Protein AF-A0A2V7JFH9-F1 (afdb_monomer)

Solvent-accessible surface area (backbone atoms only — not comparable to full-atom values): 11827 Å² total; per-residue (Å²): 133,89,78,92,84,89,82,89,82,84,87,83,87,78,90,77,94,74,92,73,81,85,72,76,77,76,73,77,90,64,91,73,75,86,66,93,83,66,96,76,86,82,76,62,95,67,62,60,56,65,53,51,52,50,46,50,49,51,23,49,56,38,40,77,72,74,40,98,50,74,79,63,98,53,51,70,41,58,52,47,60,51,45,30,48,51,32,18,49,32,36,42,27,44,73,64,73,41,39,49,32,65,31,64,74,35,76,66,36,39,49,44,42,49,50,29,29,48,38,41,48,52,42,43,45,71,72,70,38,82,64,61,90,61,48,55,60,55,46,51,54,55,59,70,68,49,60,49,80,44,62,51,70,50,38,54,29,56,73,70,71,50,86,62,61,51,64,75,29,29,35,38,49,35,58,50,14,61,79,63,76,46,83,38,69,60,30,45,48,32,47,69,76,72,110

pLDDT: mean 82.05, std 25.67, range [30.03, 98.88]

Sequence (195 aa):
MRRARDRRRAPVERRGDGGAPRAARRALRCGCRRSYDDQRRSCCTGCGGAAQERVVGIAGAFRSAGVDARPSDRIQVELWQKFVFLAALAAACGLARSPIGPLRTDRLGRRLLQRAIEEVVAVGRARGVALPEGEVARVQEMMDRLPPGMKPSFLLDLESGGPTELDILSGAVSRFAEQAGIATPVHDTATVALR

Structure (mmCIF, N/CA/C/O backbone):
data_AF-A0A2V7JFH9-F1
#
_entry.id   AF-A0A2V7JFH9-F1
#
loop_
_atom_site.group_PDB
_atom_site.id
_atom_site.type_symbol
_atom_site.label_atom_id
_atom_site.label_alt_id
_atom_site.label_comp_id
_atom_site.label_asym_id
_atom_site.label_entity_id
_atom_site.label_seq_id
_atom_site.pdbx_PDB_ins_code
_atom_site.Cartn_x
_atom_site.Cartn_y
_atom_site.Cartn_z
_atom_site.occupancy
_atom_site.B_iso_or_equiv
_atom_site.auth_seq_id
_atom_site.auth_comp_id
_atom_site.auth_asym_id
_atom_site.auth_atom_id
_atom_site.pdbx_PDB_model_num
ATOM 1 N N . MET A 1 1 ? 27.684 -38.023 64.386 1.00 38.75 1 MET A N 1
ATOM 2 C CA . MET A 1 1 ? 28.399 -36.904 65.047 1.00 38.75 1 MET A CA 1
ATOM 3 C C . MET A 1 1 ? 27.596 -35.633 64.783 1.00 38.75 1 MET A C 1
ATOM 5 O O . MET A 1 1 ? 27.375 -35.337 63.624 1.00 38.75 1 MET A O 1
ATOM 9 N N . ARG A 1 2 ? 26.827 -35.139 65.773 1.00 35.72 2 ARG A N 1
ATOM 10 C CA . ARG A 1 2 ? 27.048 -33.873 66.533 1.00 35.72 2 ARG A CA 1
ATOM 11 C C . ARG A 1 2 ? 27.116 -32.632 65.614 1.00 35.72 2 ARG A C 1
ATOM 13 O O . ARG A 1 2 ? 27.950 -32.639 64.733 1.00 35.72 2 ARG A O 1
ATOM 20 N N . ARG A 1 3 ? 26.402 -31.507 65.767 1.00 35.62 3 ARG A N 1
ATOM 21 C CA . ARG A 1 3 ? 25.460 -30.893 66.737 1.00 35.62 3 ARG A CA 1
ATOM 22 C C . ARG A 1 3 ? 24.882 -29.655 66.000 1.00 35.62 3 ARG A C 1
ATOM 24 O O . ARG A 1 3 ? 25.640 -28.954 65.351 1.00 35.62 3 ARG A O 1
ATOM 31 N N . ALA A 1 4 ? 23.566 -29.448 65.945 1.00 36.09 4 ALA A N 1
ATOM 32 C CA . ALA A 1 4 ? 22.821 -28.394 66.656 1.00 36.09 4 ALA A CA 1
ATOM 33 C C . ALA A 1 4 ? 23.538 -27.038 66.876 1.00 36.09 4 ALA A C 1
ATOM 35 O O . ALA A 1 4 ? 24.489 -26.988 67.656 1.00 36.09 4 ALA A O 1
ATOM 36 N N . ARG A 1 5 ? 22.961 -25.934 66.359 1.00 40.47 5 ARG A N 1
ATOM 37 C CA . ARG A 1 5 ? 22.399 -24.835 67.182 1.00 40.47 5 ARG A CA 1
ATOM 38 C C . ARG A 1 5 ? 21.694 -23.742 66.360 1.00 40.47 5 ARG A C 1
ATOM 40 O O . ARG A 1 5 ? 22.300 -22.998 65.604 1.00 40.47 5 ARG A O 1
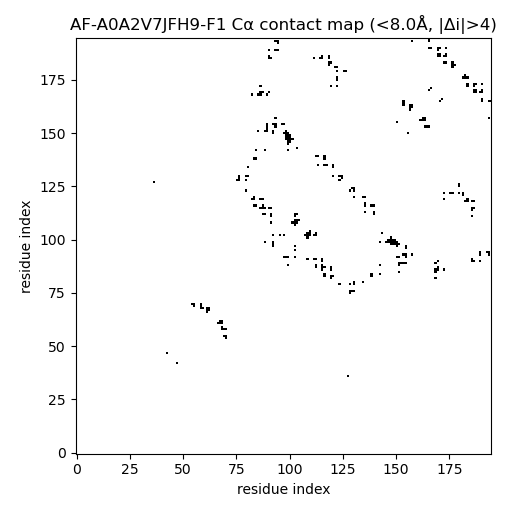ATOM 47 N N . ASP A 1 6 ? 20.397 -23.685 66.628 1.00 41.97 6 ASP A N 1
ATOM 48 C CA . ASP A 1 6 ? 19.434 -22.590 66.532 1.00 41.97 6 ASP A CA 1
ATOM 49 C C . ASP A 1 6 ? 19.958 -21.251 67.096 1.00 41.97 6 ASP A C 1
ATOM 51 O O . ASP A 1 6 ? 20.700 -21.257 68.084 1.00 41.97 6 ASP A O 1
ATOM 55 N N . ARG A 1 7 ? 19.518 -20.122 66.512 1.00 41.00 7 ARG A N 1
ATOM 56 C CA . ARG A 1 7 ? 19.196 -18.876 67.237 1.00 41.00 7 ARG A CA 1
ATOM 57 C C . ARG A 1 7 ? 18.461 -17.866 66.344 1.00 41.00 7 ARG A C 1
ATOM 59 O O . ARG A 1 7 ? 19.053 -17.151 65.542 1.00 41.00 7 ARG A O 1
ATOM 66 N N . ARG A 1 8 ? 17.153 -17.771 66.582 1.00 37.75 8 ARG A N 1
ATOM 67 C CA . ARG A 1 8 ? 16.263 -16.645 66.254 1.00 37.75 8 ARG A CA 1
ATOM 68 C C . ARG A 1 8 ? 16.819 -15.298 66.750 1.00 37.75 8 ARG A C 1
ATOM 70 O O . ARG A 1 8 ? 17.329 -15.244 67.868 1.00 37.75 8 ARG A O 1
ATOM 77 N N . ARG A 1 9 ? 16.571 -14.204 66.012 1.00 33.31 9 ARG A N 1
ATOM 78 C CA . ARG A 1 9 ? 16.261 -12.862 66.559 1.00 33.31 9 ARG A CA 1
ATOM 79 C C . ARG A 1 9 ? 15.515 -11.999 65.527 1.00 33.31 9 ARG A C 1
ATOM 81 O O . ARG A 1 9 ? 15.765 -12.087 64.334 1.00 33.31 9 ARG A O 1
ATOM 88 N N . ALA A 1 10 ? 14.546 -11.257 66.056 1.00 37.03 10 ALA A N 1
ATOM 89 C CA . ALA A 1 10 ? 13.443 -10.541 65.415 1.00 37.03 10 ALA A CA 1
ATOM 90 C C . ALA A 1 10 ? 13.853 -9.146 64.858 1.00 37.03 10 ALA A C 1
ATOM 92 O O . ALA A 1 10 ? 15.013 -8.761 65.022 1.00 37.03 10 ALA A O 1
ATOM 93 N N . PRO A 1 11 ? 12.942 -8.397 64.196 1.00 32.84 11 PRO A N 1
ATOM 94 C CA . PRO A 1 11 ? 13.271 -7.241 63.363 1.00 32.84 11 PRO A CA 1
ATOM 95 C C . PRO A 1 11 ? 13.466 -5.952 64.173 1.00 32.84 11 PRO A C 1
ATOM 97 O O . PRO A 1 11 ? 12.873 -5.762 65.233 1.00 32.84 11 PRO A O 1
ATOM 100 N N . VAL A 1 12 ? 14.286 -5.048 63.635 1.00 36.50 12 VAL A N 1
ATOM 101 C CA . VAL A 1 12 ? 14.505 -3.696 64.164 1.00 36.50 12 VAL A CA 1
ATOM 102 C C . VAL A 1 12 ? 13.534 -2.733 63.482 1.00 36.50 12 VAL A C 1
ATOM 104 O O . VAL A 1 12 ? 13.654 -2.468 62.288 1.00 36.50 12 VAL A O 1
ATOM 107 N N . GLU A 1 13 ? 12.596 -2.187 64.254 1.00 30.80 13 GLU A N 1
ATOM 108 C CA . GLU A 1 13 ? 11.880 -0.957 63.914 1.00 30.80 13 GLU A CA 1
ATOM 109 C C . GLU A 1 13 ? 12.845 0.238 63.94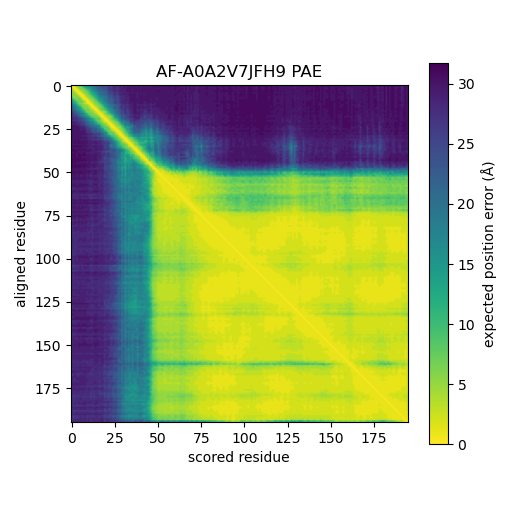6 1.00 30.80 13 GLU A C 1
ATOM 111 O O . GLU A 1 13 ? 13.580 0.440 64.916 1.00 30.80 13 GLU A O 1
ATOM 116 N N . ARG A 1 14 ? 12.780 1.096 62.924 1.00 32.59 14 ARG A N 1
ATOM 117 C CA . ARG A 1 14 ? 13.113 2.514 63.074 1.00 32.59 14 ARG A CA 1
ATOM 118 C C . ARG A 1 14 ? 11.970 3.362 62.544 1.00 32.59 14 ARG A C 1
ATOM 120 O O . ARG A 1 14 ? 11.617 3.300 61.371 1.00 32.59 14 ARG A O 1
ATOM 127 N N . ARG A 1 15 ? 11.428 4.159 63.463 1.00 30.03 15 ARG A N 1
ATOM 128 C CA . ARG A 1 15 ? 10.571 5.313 63.213 1.00 30.03 15 ARG A CA 1
ATOM 129 C C . ARG A 1 15 ? 11.343 6.354 62.403 1.00 30.03 15 ARG A C 1
ATOM 131 O O . ARG A 1 15 ? 12.499 6.640 62.707 1.00 30.03 15 ARG A O 1
ATOM 138 N N . GLY A 1 16 ? 10.665 6.935 61.425 1.00 30.36 16 GLY A N 1
ATOM 139 C CA . GLY A 1 16 ? 11.054 8.167 60.757 1.00 30.36 16 GLY A CA 1
ATOM 140 C C . GLY A 1 16 ? 9.789 8.967 60.502 1.00 30.36 16 GLY A C 1
ATOM 141 O O . GLY A 1 16 ? 9.073 8.693 59.542 1.00 30.36 16 GLY A O 1
ATOM 142 N N . ASP A 1 17 ? 9.502 9.900 61.408 1.00 33.75 17 ASP A N 1
ATOM 143 C CA . ASP A 1 17 ? 8.524 10.961 61.209 1.00 33.75 17 ASP A CA 1
ATOM 144 C C . ASP A 1 17 ? 8.941 11.817 60.010 1.00 33.75 17 ASP A C 1
ATOM 146 O O . ASP A 1 17 ? 10.078 12.276 59.908 1.00 33.75 17 ASP A O 1
ATOM 150 N N . GLY A 1 18 ? 8.001 12.035 59.099 1.00 30.41 18 GLY A N 1
ATOM 151 C CA . GLY A 1 18 ? 8.186 12.863 57.917 1.00 30.41 18 GLY A CA 1
ATOM 152 C C . GLY A 1 18 ? 6.830 13.220 57.340 1.00 30.41 18 GLY A C 1
ATOM 153 O O . GLY A 1 18 ? 6.365 12.600 56.386 1.00 30.41 18 GLY A O 1
ATOM 154 N N . GLY A 1 19 ? 6.162 14.189 57.968 1.00 32.94 19 GLY A N 1
ATOM 155 C CA . GLY A 1 19 ? 4.919 14.754 57.466 1.00 32.94 19 GLY A CA 1
ATOM 156 C C . GLY A 1 19 ? 5.119 15.333 56.067 1.00 32.94 19 GLY A C 1
ATOM 157 O O . GLY A 1 19 ? 5.855 16.298 55.887 1.00 32.94 19 GLY A O 1
ATOM 158 N N . ALA A 1 20 ? 4.433 14.757 55.083 1.00 37.88 20 ALA A N 1
ATOM 159 C CA . ALA A 1 20 ? 4.251 15.366 53.776 1.00 37.88 20 ALA A CA 1
ATOM 160 C C . ALA A 1 20 ? 2.834 15.964 53.713 1.00 37.88 20 ALA A C 1
ATOM 162 O O . ALA A 1 20 ? 1.860 15.257 54.002 1.00 37.88 20 ALA A O 1
ATOM 163 N N . PRO A 1 21 ? 2.677 17.250 53.356 1.00 37.25 21 PRO A N 1
ATOM 164 C CA . PRO A 1 21 ? 1.364 17.860 53.230 1.00 37.25 21 PRO A CA 1
ATOM 165 C C . PRO A 1 21 ? 0.562 17.152 52.134 1.00 37.25 21 PRO A C 1
ATOM 167 O O . PRO A 1 21 ? 1.082 16.822 51.065 1.00 37.25 21 PRO A O 1
ATOM 170 N N . ARG A 1 22 ? -0.733 16.940 52.399 1.00 37.03 22 ARG A N 1
ATOM 171 C CA . ARG A 1 22 ? -1.730 16.531 51.403 1.00 37.03 22 ARG A CA 1
ATOM 172 C C . ARG A 1 22 ? -1.800 17.599 50.308 1.00 37.03 22 ARG A C 1
ATOM 174 O O . ARG A 1 22 ? -2.637 18.495 50.357 1.00 37.03 22 ARG A O 1
ATOM 181 N N . ALA A 1 23 ? -0.937 17.490 49.305 1.00 39.06 23 ALA A N 1
ATOM 182 C CA . ALA A 1 23 ? -1.131 18.171 48.041 1.00 39.06 23 ALA A CA 1
ATOM 183 C C . ALA A 1 23 ? -2.379 17.566 47.398 1.00 39.06 23 ALA A C 1
ATOM 185 O O . ALA A 1 23 ? -2.431 16.376 47.072 1.00 39.06 23 ALA A O 1
ATOM 186 N N . ALA A 1 24 ? -3.414 18.395 47.296 1.00 34.81 24 ALA A N 1
ATOM 187 C CA . ALA A 1 24 ? -4.647 18.089 46.608 1.00 34.81 24 ALA A CA 1
ATOM 188 C C . ALA A 1 24 ? -4.316 17.518 45.225 1.00 34.81 24 ALA A C 1
ATOM 190 O O . ALA A 1 24 ? -3.874 18.232 44.324 1.00 34.81 24 ALA A O 1
ATOM 191 N N . ARG A 1 25 ? -4.543 16.213 45.049 1.00 33.09 25 ARG A N 1
ATOM 192 C CA . ARG A 1 25 ? -4.666 15.623 43.720 1.00 33.09 25 ARG A CA 1
ATOM 193 C C . ARG A 1 25 ? -5.867 16.308 43.091 1.00 33.09 25 ARG A C 1
ATOM 195 O O . ARG A 1 25 ? -7.010 15.961 43.378 1.00 33.09 25 ARG A O 1
ATOM 202 N N . ARG A 1 26 ? -5.611 17.332 42.279 1.00 31.33 26 ARG A N 1
ATOM 203 C CA . ARG A 1 26 ? -6.616 17.921 41.406 1.00 31.33 26 ARG A CA 1
ATOM 204 C C . ARG A 1 26 ? -7.049 16.790 40.485 1.00 31.33 26 ARG A C 1
ATOM 206 O O . ARG A 1 26 ? -6.305 16.389 39.596 1.00 31.33 26 ARG A O 1
ATOM 213 N N . ALA A 1 27 ? -8.207 16.208 40.782 1.00 35.69 27 ALA A N 1
ATOM 214 C CA . ALA A 1 27 ? -8.835 15.231 39.922 1.00 35.69 27 ALA A CA 1
ATOM 215 C C . ALA A 1 27 ? -8.910 15.850 38.524 1.00 35.69 27 ALA A C 1
ATOM 217 O O . ALA A 1 27 ? -9.574 16.872 38.327 1.00 35.69 27 ALA A O 1
ATOM 218 N N . LEU A 1 28 ? -8.206 15.257 37.562 1.00 38.97 28 LEU A N 1
ATOM 219 C CA . LEU A 1 28 ? -8.513 15.456 36.158 1.00 38.97 28 LEU A CA 1
ATOM 220 C C . LEU A 1 28 ? -9.942 14.938 35.985 1.00 38.97 28 LEU A C 1
ATOM 222 O O . LEU A 1 28 ? -10.189 13.737 35.896 1.00 38.97 28 LEU A O 1
ATOM 226 N N . ARG A 1 29 ? -10.904 15.863 36.045 1.00 40.38 29 ARG A N 1
ATOM 227 C CA . ARG A 1 29 ? -12.312 15.631 35.731 1.00 40.38 29 ARG A CA 1
ATOM 228 C C . ARG A 1 29 ? -12.430 15.369 34.234 1.00 40.38 29 ARG A C 1
ATOM 230 O O . ARG A 1 29 ? -12.823 16.241 33.475 1.00 40.38 29 ARG A O 1
ATOM 237 N N . CYS A 1 30 ? -12.071 14.164 33.819 1.00 38.38 30 CYS A N 1
ATOM 238 C CA . CYS A 1 30 ? -12.691 13.478 32.698 1.00 38.38 30 CYS A CA 1
ATOM 239 C C . CYS A 1 30 ? -12.281 12.006 32.783 1.00 38.38 30 CYS A C 1
ATOM 241 O O . CYS A 1 30 ? -11.197 11.624 32.352 1.00 38.38 30 CYS A O 1
ATOM 243 N N . GLY A 1 31 ? -13.140 11.175 33.374 1.00 34.69 31 GLY A N 1
ATOM 244 C CA . GLY A 1 31 ? -12.976 9.720 33.417 1.00 34.69 31 GLY A CA 1
ATOM 245 C C . GLY A 1 31 ? -13.250 9.055 32.065 1.00 34.69 31 GLY A C 1
ATOM 246 O O . GLY A 1 31 ? -13.938 8.042 32.020 1.00 34.69 31 GLY A O 1
ATOM 247 N N . CYS A 1 32 ? -12.768 9.627 30.960 1.00 43.50 32 CYS A N 1
ATOM 248 C CA . CYS A 1 32 ? -12.892 9.019 29.643 1.00 43.50 32 CYS A CA 1
ATOM 249 C C . CYS A 1 32 ? -11.771 7.989 29.479 1.00 43.50 32 CYS A C 1
ATOM 251 O O . CYS A 1 32 ? -10.645 8.320 29.103 1.00 43.50 32 CYS A O 1
ATOM 253 N N . ARG A 1 33 ? -12.067 6.722 29.790 1.00 37.00 33 ARG A N 1
ATOM 254 C CA . ARG A 1 33 ? -11.263 5.620 29.256 1.00 37.00 33 ARG A CA 1
ATOM 255 C C . ARG A 1 33 ? -11.454 5.643 27.742 1.00 37.00 33 ARG A C 1
ATOM 257 O O . ARG A 1 33 ? -12.574 5.470 27.272 1.00 37.00 33 ARG A O 1
ATOM 264 N N . ARG A 1 34 ? -10.376 5.851 26.983 1.00 39.97 34 ARG A N 1
ATOM 265 C CA . ARG A 1 34 ? -10.364 5.546 25.548 1.00 39.97 34 ARG A CA 1
ATOM 266 C C . ARG A 1 34 ? -10.481 4.029 25.402 1.00 39.97 34 ARG A C 1
ATOM 268 O O . ARG A 1 34 ? -9.470 3.338 25.413 1.00 39.97 34 ARG A O 1
ATOM 275 N N . SER A 1 35 ? -11.706 3.521 25.324 1.00 35.09 35 SER A N 1
ATOM 276 C CA . SER A 1 35 ? -11.947 2.228 24.691 1.00 35.09 35 SER A CA 1
ATOM 277 C C . SER A 1 35 ? -11.915 2.461 23.184 1.00 35.09 35 SER A C 1
ATOM 279 O O . SER A 1 35 ? -12.604 3.352 22.690 1.00 35.09 35 SER A O 1
ATOM 281 N N . TYR A 1 36 ? -11.070 1.722 22.470 1.00 39.75 36 TYR A N 1
ATOM 282 C CA . TYR A 1 36 ? -10.971 1.777 21.007 1.00 39.75 36 TYR A CA 1
ATOM 283 C C . TYR A 1 36 ? -12.131 1.021 20.325 1.00 39.75 36 TYR A C 1
ATOM 285 O O . TYR A 1 36 ? -12.278 1.104 19.113 1.00 39.75 36 TYR A O 1
ATOM 293 N N . ASP A 1 37 ? -12.973 0.336 21.109 1.00 37.06 37 ASP A N 1
ATOM 294 C CA . ASP A 1 37 ? -13.832 -0.756 20.635 1.00 37.06 37 ASP A CA 1
ATOM 295 C C . ASP A 1 37 ? -15.338 -0.459 20.585 1.00 37.06 37 ASP A C 1
ATOM 297 O O . ASP A 1 37 ? -16.137 -1.368 20.387 1.00 37.06 37 ASP A O 1
ATOM 301 N N . ASP A 1 38 ? -15.773 0.794 20.740 1.00 40.06 38 ASP A N 1
ATOM 302 C CA . ASP A 1 38 ? -17.209 1.085 20.697 1.00 40.06 38 ASP A CA 1
ATOM 303 C C . ASP A 1 38 ? -17.531 2.378 19.943 1.00 40.06 38 ASP A C 1
ATOM 305 O O . ASP A 1 38 ? -17.417 3.495 20.450 1.00 40.06 38 ASP A O 1
ATOM 309 N N . GLN A 1 39 ? -17.965 2.220 18.691 1.00 44.09 39 GLN A N 1
ATOM 310 C CA . GLN A 1 39 ? -18.553 3.289 17.883 1.00 44.09 39 GLN A CA 1
ATOM 311 C C . GLN A 1 39 ? -20.011 3.611 18.271 1.00 44.09 39 GLN A C 1
ATOM 313 O O . GLN A 1 39 ? -20.694 4.320 17.527 1.00 44.09 39 GLN A O 1
ATOM 318 N N . ARG A 1 40 ? -20.532 3.164 19.425 1.00 38.59 40 ARG A N 1
ATOM 319 C CA . ARG A 1 40 ? -21.883 3.530 19.880 1.00 38.59 40 ARG A CA 1
ATOM 320 C C . ARG A 1 40 ? -21.924 4.131 21.294 1.00 38.59 40 ARG A C 1
ATOM 322 O O . ARG A 1 40 ? -22.205 3.477 22.281 1.00 38.59 40 ARG A O 1
ATOM 329 N N . ARG A 1 41 ? -21.925 5.471 21.265 1.00 44.34 41 ARG A N 1
ATOM 330 C CA . ARG A 1 41 ? -22.626 6.447 22.135 1.00 44.34 41 ARG A CA 1
ATOM 331 C C . ARG A 1 41 ? -21.959 6.982 23.412 1.00 44.34 41 ARG A C 1
ATOM 333 O O . ARG A 1 41 ? -21.551 6.285 24.325 1.00 44.34 41 ARG A O 1
ATOM 340 N N . SER A 1 42 ? -22.133 8.307 23.488 1.00 39.38 42 SER A N 1
ATOM 341 C CA . SER A 1 42 ? -22.248 9.168 24.669 1.00 39.38 42 SER A CA 1
ATOM 342 C C . SER A 1 42 ? -20.954 9.626 25.340 1.00 39.38 42 SER A C 1
ATOM 344 O O . SER A 1 42 ? -20.758 9.462 26.542 1.00 39.38 42 SER A O 1
ATOM 346 N N . CYS A 1 43 ? -20.117 10.330 24.575 1.00 40.03 43 CYS A N 1
ATOM 347 C CA . CYS A 1 43 ? -19.185 11.290 25.162 1.00 40.03 43 CYS A CA 1
ATOM 348 C C . CYS A 1 43 ? -19.955 12.571 25.538 1.00 40.03 43 CYS A C 1
ATOM 350 O O . CYS A 1 43 ? -20.798 13.025 24.766 1.00 40.03 43 CYS A O 1
ATOM 352 N N . CYS A 1 44 ? -19.686 13.117 26.727 1.00 38.97 44 CYS A N 1
ATOM 353 C CA . CYS A 1 44 ? -20.356 14.265 27.346 1.00 38.97 44 CYS A CA 1
ATOM 354 C C . CYS A 1 44 ? -20.787 15.347 26.337 1.00 38.97 44 CYS A C 1
ATOM 356 O O . CYS A 1 44 ? -19.964 15.832 25.558 1.00 38.97 44 CYS A O 1
ATOM 358 N N . THR A 1 45 ? -22.042 15.790 26.424 1.00 47.41 45 THR A N 1
ATOM 359 C CA . THR A 1 45 ? -22.735 16.724 25.513 1.00 47.41 45 THR A CA 1
ATOM 360 C C . THR A 1 45 ? -22.061 18.097 25.319 1.00 47.41 45 THR A C 1
ATOM 362 O O . THR A 1 45 ? -22.533 18.886 24.512 1.00 47.41 45 THR A O 1
ATOM 365 N N . GLY A 1 46 ? -20.951 18.391 26.011 1.00 43.72 46 GLY A N 1
ATOM 366 C CA . GLY A 1 46 ? -20.170 19.630 25.874 1.00 43.72 46 GLY A CA 1
ATOM 367 C C . GLY A 1 46 ? -18.760 19.480 25.275 1.00 43.72 46 GLY A C 1
ATOM 368 O O . GLY A 1 46 ? -18.176 20.475 24.860 1.00 43.72 46 GLY A O 1
ATOM 369 N N . CYS A 1 47 ? -18.185 18.272 25.190 1.00 43.72 47 CYS A N 1
ATOM 370 C CA . CYS A 1 47 ? -16.806 18.099 24.692 1.00 43.72 47 CYS A CA 1
ATOM 371 C C . CYS A 1 47 ? -16.718 17.976 23.161 1.00 43.72 47 CYS A C 1
ATOM 373 O O . CYS A 1 47 ? -15.688 18.321 22.582 1.00 43.72 47 CYS A O 1
ATOM 375 N N . GLY A 1 48 ? -17.789 17.512 22.507 1.00 56.91 48 GLY A N 1
ATOM 376 C CA . GLY A 1 48 ? -17.856 17.408 21.045 1.00 56.91 48 GLY A CA 1
ATOM 377 C C . GLY A 1 48 ? -17.907 18.771 20.344 1.00 56.91 48 GLY A C 1
ATOM 378 O O . GLY A 1 48 ? -17.217 18.964 19.348 1.00 56.91 48 GLY A O 1
ATOM 379 N N . GLY A 1 49 ? -18.645 19.738 20.905 1.00 65.12 49 GLY A N 1
ATOM 380 C CA . GLY A 1 49 ? -18.841 21.065 20.301 1.00 65.12 49 GLY A CA 1
ATOM 381 C C . GLY A 1 49 ? -17.544 21.863 20.159 1.00 65.12 49 GLY A C 1
ATOM 382 O O . GLY A 1 49 ? -17.175 22.254 19.056 1.00 65.12 49 GLY A O 1
ATOM 383 N N . ALA A 1 50 ? -16.774 21.994 21.243 1.00 75.19 50 ALA A N 1
ATOM 384 C CA . ALA A 1 50 ? -15.522 22.756 21.223 1.00 75.19 50 ALA A CA 1
ATOM 385 C C . ALA A 1 50 ? -14.438 22.132 20.319 1.00 75.19 50 ALA A C 1
ATOM 387 O O . ALA A 1 50 ? -13.572 22.834 19.801 1.00 75.19 50 ALA A O 1
ATOM 388 N N . ALA A 1 51 ? -14.433 20.804 20.148 1.00 79.38 51 ALA A N 1
ATOM 389 C CA . ALA A 1 51 ? -13.527 20.146 19.207 1.00 79.38 51 ALA A CA 1
ATOM 390 C C . ALA A 1 51 ? -13.946 20.402 17.754 1.00 79.38 51 ALA A C 1
ATOM 392 O O . ALA A 1 51 ? -13.089 20.716 16.927 1.00 79.38 51 ALA A O 1
ATOM 393 N N . GLN A 1 52 ? -15.248 20.334 17.471 1.00 81.94 52 GLN A N 1
ATOM 394 C CA . GLN A 1 52 ? -15.801 20.598 16.147 1.00 81.94 52 GLN A CA 1
ATOM 395 C C . GLN A 1 52 ? -15.555 22.046 15.707 1.00 81.94 52 GLN A C 1
ATOM 397 O O . GLN A 1 52 ? -15.110 22.276 14.586 1.00 81.94 52 GLN A O 1
ATOM 402 N N . GLU A 1 53 ? -15.749 23.017 16.602 1.00 88.69 53 GLU A N 1
ATOM 403 C CA . GLU A 1 53 ? -15.471 24.435 16.337 1.00 88.69 53 GLU A CA 1
ATOM 404 C C . GLU A 1 53 ? -14.011 24.672 15.938 1.00 88.69 53 GLU A C 1
ATOM 406 O O . GLU A 1 53 ? -13.737 25.372 14.962 1.00 88.69 53 GLU A O 1
ATOM 411 N N . ARG A 1 54 ? -13.058 24.031 16.631 1.00 92.69 54 ARG A N 1
ATOM 412 C CA . ARG A 1 54 ? -11.635 24.123 16.271 1.00 92.69 54 ARG A CA 1
ATOM 413 C C . ARG A 1 54 ? -11.349 23.536 14.892 1.00 92.69 54 ARG A C 1
ATOM 415 O O . ARG A 1 54 ? -10.605 24.144 14.129 1.00 92.69 54 ARG A O 1
ATOM 422 N N . VAL A 1 55 ? -11.926 22.378 14.561 1.00 92.56 55 VAL A N 1
ATOM 423 C CA . VAL A 1 55 ? -11.744 21.745 13.241 1.00 92.56 55 VAL A CA 1
ATOM 424 C C . VAL A 1 55 ? -12.302 22.639 12.133 1.00 92.56 55 VAL A C 1
ATOM 426 O O . VAL A 1 55 ? -11.637 22.840 11.118 1.00 92.56 55 VAL A O 1
ATOM 429 N N . VAL A 1 56 ? -13.483 23.228 12.340 1.00 92.44 56 VAL A N 1
ATOM 430 C CA . VAL A 1 56 ? -14.086 24.180 11.396 1.00 92.44 56 VAL A CA 1
ATOM 431 C C . VAL A 1 56 ? -13.215 25.428 11.239 1.00 92.44 56 VAL A C 1
ATOM 433 O O . VAL A 1 56 ? -12.975 25.853 10.109 1.00 92.44 56 VAL A O 1
ATOM 436 N N . GLY A 1 57 ? -12.692 25.973 12.341 1.00 95.12 57 GLY A N 1
ATOM 437 C CA . GLY A 1 57 ? -11.785 27.121 12.328 1.00 95.12 57 GLY A CA 1
ATOM 438 C C . GLY A 1 57 ? -10.491 26.849 11.554 1.00 95.12 57 GLY A C 1
ATOM 439 O O . GLY A 1 57 ? -10.118 27.638 10.690 1.00 95.12 57 GLY A O 1
ATOM 440 N N . ILE A 1 58 ? -9.849 25.699 11.792 1.00 95.19 58 ILE A N 1
ATOM 441 C CA . ILE A 1 58 ? -8.642 25.272 11.061 1.00 95.19 58 ILE A CA 1
ATOM 442 C C . ILE A 1 58 ? -8.942 25.090 9.570 1.00 95.19 58 ILE A C 1
ATOM 444 O O . ILE A 1 58 ? -8.193 25.581 8.727 1.00 95.19 58 ILE A O 1
ATOM 448 N N . ALA A 1 59 ? -10.049 24.427 9.225 1.00 94.50 59 ALA A N 1
ATOM 449 C CA . ALA A 1 59 ? -10.447 24.266 7.829 1.00 94.50 59 ALA A CA 1
ATOM 450 C C . ALA A 1 59 ? -10.716 25.627 7.160 1.00 94.50 59 ALA A C 1
ATOM 452 O O . ALA A 1 59 ? -10.363 25.821 6.001 1.00 94.50 59 ALA A O 1
ATOM 453 N N . GLY A 1 60 ? -11.295 26.584 7.893 1.00 96.25 60 GLY A N 1
ATOM 454 C CA . GLY A 1 60 ? -11.455 27.967 7.444 1.00 96.25 60 GLY A CA 1
ATOM 455 C C . GLY A 1 60 ? -10.119 28.649 7.156 1.00 96.25 60 GLY A C 1
ATOM 456 O O . GLY A 1 60 ? -9.956 29.215 6.080 1.00 96.25 60 GLY A O 1
ATOM 457 N N . ALA A 1 61 ? -9.146 28.532 8.063 1.00 97.25 61 ALA A N 1
ATOM 458 C CA . ALA A 1 61 ? -7.809 29.094 7.872 1.00 97.25 61 ALA A CA 1
ATOM 459 C C . ALA A 1 61 ? -7.107 28.523 6.625 1.00 97.25 61 ALA A C 1
ATOM 461 O O . ALA A 1 61 ? -6.537 29.283 5.845 1.00 97.25 61 ALA A O 1
ATOM 462 N N . PHE A 1 62 ? -7.203 27.209 6.392 1.00 97.38 62 PHE A N 1
ATOM 463 C CA . PHE A 1 62 ? -6.662 26.579 5.184 1.00 97.38 62 PHE A CA 1
ATOM 464 C C . PHE A 1 62 ? -7.345 27.070 3.904 1.00 97.38 62 PHE A C 1
ATOM 466 O O . PHE A 1 62 ? -6.656 27.416 2.944 1.00 97.38 62 PHE A O 1
ATOM 473 N N . ARG A 1 63 ? -8.680 27.177 3.897 1.00 97.12 63 ARG A N 1
ATOM 474 C CA . ARG A 1 63 ? -9.418 27.697 2.734 1.00 97.12 63 ARG A CA 1
ATOM 475 C C . ARG A 1 63 ? -9.074 29.149 2.425 1.00 97.12 63 ARG A C 1
ATOM 477 O O . ARG A 1 63 ? -8.894 29.486 1.260 1.00 97.12 63 ARG A O 1
ATOM 484 N N . SER A 1 64 ? -8.907 29.991 3.446 1.00 96.81 64 SER A N 1
ATOM 485 C CA . SER A 1 64 ? -8.451 31.377 3.266 1.00 96.81 64 SER A CA 1
ATOM 486 C C . SER A 1 64 ? -7.043 31.470 2.667 1.00 96.81 64 SER A C 1
ATOM 488 O O . SER A 1 64 ? -6.714 32.473 2.043 1.00 96.81 64 SER A O 1
ATOM 490 N N . ALA A 1 65 ? -6.226 30.425 2.820 1.00 97.12 65 ALA A N 1
ATOM 491 C CA . ALA A 1 65 ? -4.910 30.300 2.197 1.00 97.12 65 ALA A CA 1
ATOM 492 C C . ALA A 1 65 ? -4.943 29.612 0.813 1.00 97.12 65 ALA A C 1
ATOM 494 O O . ALA A 1 65 ? -3.890 29.300 0.263 1.00 97.12 65 ALA A O 1
ATOM 495 N N . GLY A 1 66 ? -6.128 29.349 0.247 1.00 95.75 66 GLY A N 1
ATOM 496 C CA . GLY A 1 66 ? -6.288 28.707 -1.063 1.00 95.75 66 GLY A CA 1
ATOM 497 C C . GLY A 1 66 ? -6.162 27.179 -1.053 1.00 95.75 66 GLY A C 1
ATOM 498 O O . GLY A 1 66 ? -6.100 26.568 -2.117 1.00 95.75 66 GLY A O 1
ATOM 499 N N . VAL A 1 67 ? -6.132 26.544 0.123 1.00 95.56 67 VAL A N 1
ATOM 500 C CA . VAL A 1 67 ? -6.103 25.081 0.255 1.00 95.56 6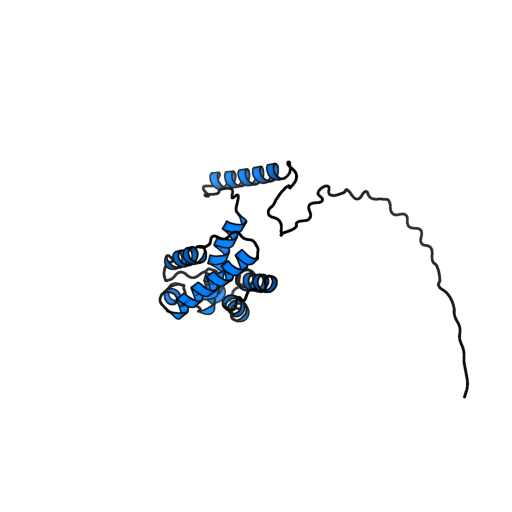7 VAL A CA 1
ATOM 501 C C . VAL A 1 67 ? -7.531 24.545 0.309 1.00 95.56 67 VAL A C 1
ATOM 503 O O . VAL A 1 67 ? -8.327 24.969 1.149 1.00 95.56 67 VAL A O 1
ATOM 506 N N . ASP A 1 68 ? -7.850 23.568 -0.542 1.00 92.50 68 ASP A N 1
ATOM 507 C CA . ASP A 1 68 ? -9.122 22.849 -0.459 1.00 92.50 68 ASP A CA 1
ATOM 508 C C . ASP A 1 68 ? -9.154 21.971 0.802 1.00 92.50 68 ASP A C 1
ATOM 510 O O . ASP A 1 68 ? -8.591 20.876 0.857 1.00 92.50 68 ASP A O 1
ATOM 514 N N . ALA A 1 69 ? -9.769 22.504 1.857 1.00 93.75 69 ALA A N 1
ATOM 515 C CA . ALA A 1 69 ? -9.862 21.871 3.161 1.00 93.75 69 ALA A CA 1
ATOM 516 C C . ALA A 1 69 ? -11.315 21.806 3.631 1.00 93.75 69 ALA A C 1
ATOM 518 O O . ALA A 1 69 ? -12.005 22.826 3.762 1.00 93.75 69 ALA A O 1
ATOM 519 N N . ARG A 1 70 ? -11.755 20.598 3.987 1.00 93.19 70 ARG A N 1
ATOM 520 C CA . ARG A 1 70 ? -13.074 20.331 4.567 1.00 93.19 70 ARG A CA 1
ATOM 521 C C . ARG A 1 70 ? -12.950 19.519 5.861 1.00 93.19 70 ARG A C 1
ATOM 523 O O . ARG A 1 70 ? -12.127 18.605 5.917 1.00 93.19 70 ARG A O 1
ATOM 530 N N . PRO A 1 71 ? -13.762 19.807 6.892 1.00 92.88 71 PRO A N 1
ATOM 531 C CA . PRO A 1 71 ? -13.964 18.871 7.992 1.00 92.88 71 PRO A CA 1
ATOM 532 C C . PRO A 1 71 ? -14.467 17.521 7.461 1.00 92.88 71 PRO A C 1
ATOM 534 O O . PRO A 1 71 ? -15.220 17.476 6.485 1.00 92.88 71 PRO A O 1
ATOM 537 N N . SER A 1 72 ? -14.056 16.425 8.098 1.00 91.38 72 SER A N 1
ATOM 538 C CA . SER A 1 72 ? -14.537 15.081 7.769 1.00 91.38 72 SER A CA 1
ATOM 539 C C . SER A 1 72 ? -15.144 14.416 8.993 1.00 91.38 72 SER A C 1
ATOM 541 O O . SER A 1 72 ? -14.482 14.267 10.021 1.00 91.38 72 SER A O 1
ATOM 543 N N . ASP A 1 73 ? -16.372 13.930 8.838 1.00 90.25 73 ASP A N 1
ATOM 544 C CA . ASP A 1 73 ? -17.063 13.130 9.852 1.00 90.25 73 ASP A CA 1
ATOM 545 C C . ASP A 1 73 ? -16.592 11.665 9.855 1.00 90.25 73 ASP A C 1
ATOM 547 O O . ASP A 1 73 ? -16.946 10.882 10.736 1.00 90.25 73 ASP A O 1
ATOM 551 N N . ARG A 1 74 ? -15.780 11.268 8.863 1.00 92.19 74 ARG A N 1
ATOM 552 C CA . ARG A 1 74 ? -15.282 9.896 8.681 1.00 92.19 74 ARG A CA 1
ATOM 553 C C . ARG A 1 74 ? -13.772 9.864 8.463 1.00 92.19 74 ARG A C 1
ATOM 555 O O . ARG A 1 74 ? -13.272 9.045 7.695 1.00 92.19 74 ARG A O 1
ATOM 562 N N . ILE A 1 75 ? -13.038 10.713 9.184 1.00 94.06 75 ILE A N 1
ATOM 563 C CA . ILE A 1 75 ? -11.589 10.890 9.001 1.00 94.06 75 ILE A CA 1
ATOM 564 C C . ILE A 1 75 ? -10.790 9.580 9.084 1.00 94.06 75 ILE A C 1
ATOM 566 O O . ILE A 1 75 ? -9.827 9.403 8.349 1.00 94.06 75 ILE A O 1
ATOM 570 N N . GLN A 1 76 ? -11.204 8.622 9.921 1.00 95.56 76 GLN A N 1
ATOM 571 C CA . GLN A 1 76 ? -10.536 7.317 10.004 1.00 95.56 76 GLN A CA 1
ATOM 572 C C . GLN A 1 76 ? -10.636 6.532 8.691 1.00 95.56 76 GLN A C 1
ATOM 574 O O . GLN A 1 76 ? -9.656 5.929 8.270 1.00 95.56 76 GLN A O 1
ATOM 579 N N . VAL A 1 77 ? -11.786 6.576 8.013 1.00 97.06 77 VAL A N 1
ATOM 580 C CA . VAL A 1 77 ? -11.953 5.927 6.706 1.00 97.06 77 VAL A CA 1
ATOM 581 C C . VAL A 1 77 ? -11.051 6.608 5.682 1.00 97.06 77 VAL A C 1
ATOM 583 O O . VAL A 1 77 ? -10.283 5.927 5.016 1.00 97.06 77 VAL A O 1
ATOM 586 N N . GLU A 1 78 ? -11.069 7.941 5.614 1.00 96.44 78 GLU A N 1
ATOM 587 C CA . GLU A 1 78 ? -10.254 8.703 4.656 1.00 96.44 78 GLU A CA 1
ATOM 588 C C . GLU A 1 78 ? -8.743 8.460 4.848 1.00 96.44 78 GLU A C 1
ATOM 590 O O . GLU A 1 78 ? -8.012 8.256 3.875 1.00 96.44 78 GLU A O 1
ATOM 595 N N . LEU A 1 79 ? -8.272 8.409 6.100 1.00 97.44 79 LEU A N 1
ATOM 596 C CA . LEU A 1 79 ? -6.878 8.091 6.420 1.00 97.44 79 LEU A CA 1
ATOM 597 C C . LEU A 1 79 ? -6.501 6.678 5.972 1.00 97.44 79 LEU A C 1
ATOM 599 O O . LEU A 1 79 ? -5.454 6.497 5.351 1.00 97.44 79 LEU A O 1
ATOM 603 N N . TRP A 1 80 ? -7.354 5.687 6.236 1.00 98.25 80 TRP A N 1
ATOM 604 C CA . TRP A 1 80 ? -7.099 4.312 5.812 1.00 98.25 80 TRP A CA 1
ATOM 605 C C . TRP A 1 80 ? -7.155 4.140 4.296 1.00 98.25 80 TRP A C 1
ATOM 607 O O . TRP A 1 80 ? -6.322 3.429 3.752 1.00 98.25 80 TRP A O 1
ATOM 617 N N . GLN A 1 81 ? -8.049 4.832 3.590 1.00 98.25 81 GLN A N 1
ATOM 618 C CA . GLN A 1 81 ? -8.082 4.816 2.123 1.00 98.25 81 GLN A CA 1
ATOM 619 C C . GLN A 1 81 ? -6.775 5.340 1.515 1.00 98.25 81 GLN A C 1
ATOM 621 O O . GLN A 1 81 ? -6.264 4.784 0.539 1.00 98.25 81 GLN A O 1
ATOM 626 N N . LYS A 1 82 ? -6.197 6.393 2.106 1.00 97.81 82 LYS A N 1
ATOM 627 C CA . LYS A 1 82 ? -4.874 6.892 1.713 1.00 97.81 82 LYS A CA 1
ATOM 628 C C . LYS A 1 82 ? -3.770 5.899 2.081 1.00 97.81 82 LYS A C 1
ATOM 630 O O . LYS A 1 82 ? -2.876 5.658 1.274 1.00 97.81 82 LYS A O 1
ATOM 635 N N . PHE A 1 83 ? -3.844 5.313 3.273 1.00 98.69 83 PHE A N 1
ATOM 636 C CA . PHE A 1 83 ? -2.864 4.348 3.761 1.00 98.69 83 PHE A CA 1
ATOM 637 C C . PHE A 1 83 ? -2.812 3.075 2.907 1.00 98.69 83 PHE A C 1
ATOM 639 O O . PHE A 1 83 ? -1.721 2.661 2.533 1.00 98.69 83 PHE A O 1
ATOM 646 N N . VAL A 1 84 ? -3.966 2.516 2.518 1.00 98.81 84 VAL A N 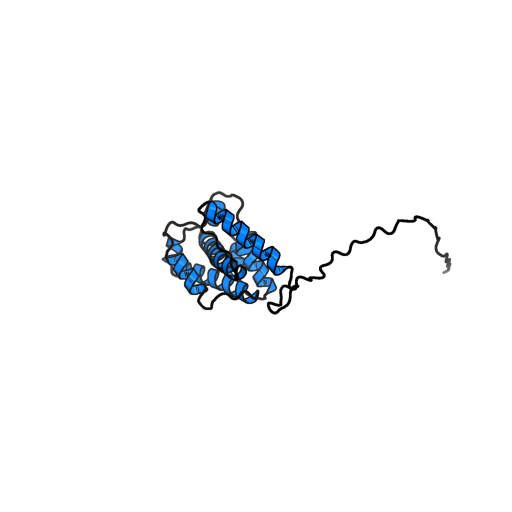1
ATOM 647 C CA . VAL A 1 84 ? -4.069 1.367 1.599 1.00 98.81 84 VAL A CA 1
ATOM 648 C C . VAL A 1 84 ? -3.304 1.646 0.310 1.00 98.81 84 VAL A C 1
ATOM 650 O O . VAL A 1 84 ? -2.480 0.835 -0.102 1.00 98.81 84 VAL A O 1
ATOM 653 N N . PHE A 1 85 ? -3.523 2.812 -0.304 1.00 98.75 85 PHE A N 1
ATOM 654 C CA . PHE A 1 85 ? -2.818 3.180 -1.528 1.00 98.75 85 PHE A CA 1
ATOM 655 C C . PHE A 1 85 ? -1.305 3.317 -1.320 1.00 98.75 85 PHE A C 1
ATOM 657 O O . PHE A 1 85 ? -0.533 2.737 -2.081 1.00 98.75 85 PHE A O 1
ATOM 664 N N . LEU A 1 86 ? -0.879 4.072 -0.301 1.00 98.56 86 LEU A N 1
ATOM 665 C CA . LEU A 1 86 ? 0.539 4.356 -0.069 1.00 98.56 86 LEU A CA 1
ATOM 666 C C . LEU A 1 86 ? 1.324 3.099 0.308 1.00 98.56 86 LEU A C 1
ATOM 668 O O . LEU A 1 86 ? 2.352 2.822 -0.306 1.00 98.56 86 LEU A O 1
ATOM 672 N N . ALA A 1 87 ? 0.832 2.321 1.273 1.00 98.81 87 ALA A N 1
ATOM 673 C CA . ALA A 1 87 ? 1.518 1.127 1.748 1.00 98.81 87 ALA A CA 1
ATOM 674 C C . ALA A 1 87 ? 1.620 0.065 0.647 1.00 98.81 87 ALA A C 1
ATOM 676 O O . ALA A 1 87 ? 2.699 -0.490 0.440 1.00 98.81 87 ALA A O 1
ATOM 677 N N . ALA A 1 88 ? 0.536 -0.185 -0.098 1.00 98.75 88 ALA A N 1
ATOM 678 C CA . ALA A 1 88 ? 0.550 -1.175 -1.170 1.00 98.75 88 ALA A CA 1
ATOM 679 C C . ALA A 1 88 ? 1.480 -0.768 -2.323 1.00 98.75 88 ALA A C 1
ATOM 681 O O . ALA A 1 88 ? 2.254 -1.591 -2.815 1.00 98.75 88 ALA A O 1
ATOM 682 N N . LEU A 1 89 ? 1.450 0.510 -2.724 1.00 98.69 89 LEU A N 1
ATOM 683 C CA . LEU A 1 89 ? 2.320 1.018 -3.783 1.00 98.69 89 LEU A CA 1
ATOM 684 C C . LEU A 1 89 ? 3.797 0.967 -3.374 1.00 98.69 89 LEU A C 1
ATOM 686 O O . LEU A 1 89 ? 4.636 0.529 -4.161 1.00 98.69 89 LEU A O 1
ATOM 690 N N . ALA A 1 90 ? 4.112 1.386 -2.146 1.00 98.50 90 ALA A N 1
ATOM 691 C CA . ALA A 1 90 ? 5.465 1.350 -1.601 1.00 98.50 90 ALA A CA 1
ATOM 692 C C . ALA A 1 90 ? 6.006 -0.083 -1.514 1.00 98.50 90 ALA A C 1
ATOM 694 O O . ALA A 1 90 ? 7.115 -0.338 -1.978 1.00 98.50 90 ALA A O 1
ATOM 695 N N . ALA A 1 91 ? 5.213 -1.025 -0.989 1.00 98.69 91 ALA A N 1
ATOM 696 C CA . ALA A 1 91 ? 5.606 -2.427 -0.882 1.00 98.69 91 ALA A CA 1
ATOM 697 C C . ALA A 1 91 ? 5.883 -3.042 -2.260 1.00 98.69 91 ALA A C 1
ATOM 699 O O . ALA A 1 91 ? 6.953 -3.607 -2.479 1.00 98.69 91 ALA A O 1
ATOM 700 N N . ALA A 1 92 ? 4.952 -2.894 -3.208 1.00 98.62 92 ALA A N 1
ATOM 701 C CA . ALA A 1 92 ? 5.077 -3.506 -4.526 1.00 98.62 92 ALA A CA 1
ATOM 702 C C . ALA A 1 92 ? 6.247 -2.917 -5.333 1.00 98.62 92 ALA A C 1
ATOM 704 O O . ALA A 1 92 ? 7.113 -3.662 -5.794 1.00 98.62 92 ALA A O 1
ATOM 705 N N . CYS A 1 93 ? 6.314 -1.588 -5.469 1.00 98.69 93 CYS A N 1
ATOM 706 C CA . CYS A 1 93 ? 7.388 -0.924 -6.214 1.00 98.69 93 CYS A CA 1
ATOM 707 C C . CYS A 1 93 ? 8.751 -1.078 -5.523 1.00 98.69 93 CYS A C 1
ATOM 709 O O . CYS A 1 93 ? 9.766 -1.227 -6.201 1.00 98.69 93 CYS A O 1
ATOM 711 N N . GLY A 1 94 ? 8.779 -1.076 -4.185 1.00 98.31 94 GLY A N 1
ATOM 712 C CA . GLY A 1 94 ? 9.984 -1.295 -3.388 1.00 98.31 94 GLY A CA 1
ATOM 713 C C . GLY A 1 94 ? 10.569 -2.692 -3.585 1.00 98.31 94 GLY A C 1
ATOM 714 O O . GLY A 1 94 ? 11.742 -2.816 -3.935 1.00 98.31 94 GLY A O 1
ATOM 715 N N . LEU A 1 95 ? 9.743 -3.736 -3.444 1.00 98.50 95 LEU A N 1
ATOM 716 C CA . LEU A 1 95 ? 10.138 -5.132 -3.682 1.00 98.50 95 LEU A CA 1
ATOM 717 C C . LEU A 1 95 ? 10.629 -5.356 -5.114 1.00 98.50 95 LEU A C 1
ATOM 719 O O . LEU A 1 95 ? 11.618 -6.051 -5.328 1.00 98.50 95 LEU A O 1
ATOM 723 N N . ALA A 1 96 ? 9.958 -4.751 -6.093 1.00 98.12 96 ALA A N 1
ATOM 724 C CA . ALA A 1 96 ? 10.318 -4.880 -7.500 1.00 98.12 96 ALA A CA 1
ATOM 725 C C . ALA A 1 96 ? 11.470 -3.959 -7.940 1.00 98.12 96 ALA A C 1
ATOM 727 O O . ALA A 1 96 ? 11.922 -4.083 -9.077 1.00 98.12 96 ALA A O 1
ATOM 728 N N . ARG A 1 97 ? 11.907 -3.014 -7.089 1.00 97.75 97 ARG A N 1
ATOM 729 C CA . ARG A 1 97 ? 12.871 -1.946 -7.426 1.00 97.75 97 ARG A CA 1
ATOM 730 C C . ARG A 1 97 ? 12.543 -1.262 -8.757 1.00 97.75 97 ARG A C 1
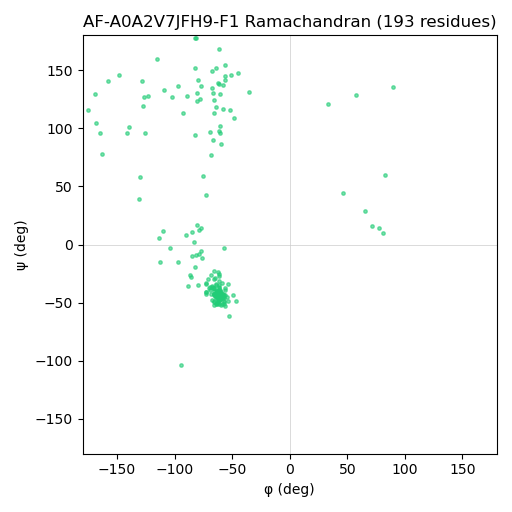ATOM 732 O O . ARG A 1 97 ? 13.404 -1.062 -9.609 1.00 97.75 97 ARG A O 1
ATOM 739 N N . SER A 1 98 ? 11.265 -0.951 -8.959 1.00 98.25 98 SER A N 1
ATOM 740 C CA . SER A 1 98 ? 10.741 -0.539 -10.261 1.00 98.25 98 SER A CA 1
ATOM 741 C C . SER A 1 98 ? 9.584 0.452 -10.108 1.00 98.25 98 SER A C 1
ATOM 743 O O . SER A 1 98 ? 8.822 0.350 -9.142 1.00 98.25 98 SER A O 1
ATOM 745 N N . PRO A 1 99 ? 9.430 1.427 -11.029 1.00 98.50 99 PRO A N 1
ATOM 746 C CA . PRO A 1 99 ? 8.235 2.265 -11.078 1.00 98.50 99 PRO A CA 1
ATOM 747 C C . PRO A 1 99 ? 6.977 1.424 -11.334 1.00 98.50 99 PRO A C 1
ATOM 749 O O . PRO A 1 99 ? 7.038 0.266 -11.742 1.00 98.50 99 PRO A O 1
ATOM 752 N N . ILE A 1 100 ? 5.802 2.025 -11.156 1.00 98.50 100 ILE A N 1
ATOM 753 C CA . ILE A 1 100 ? 4.534 1.288 -11.240 1.00 98.50 100 ILE A CA 1
ATOM 754 C C . ILE A 1 100 ? 4.234 0.710 -12.638 1.00 98.50 100 ILE A C 1
ATOM 756 O O . ILE A 1 100 ? 3.549 -0.306 -12.759 1.00 98.50 100 ILE A O 1
ATOM 760 N N . GLY A 1 101 ? 4.729 1.336 -13.712 1.00 98.44 101 GLY A N 1
ATOM 761 C CA . GLY A 1 101 ? 4.445 0.956 -15.100 1.00 98.44 101 GLY A CA 1
ATOM 762 C C . GLY A 1 101 ? 4.707 -0.524 -15.404 1.00 98.44 101 GLY A C 1
ATOM 763 O O . GLY A 1 101 ? 3.747 -1.222 -15.733 1.00 98.44 101 GLY A O 1
ATOM 764 N N . PRO A 1 102 ? 5.954 -1.014 -15.260 1.00 98.44 102 PRO A N 1
ATOM 765 C CA . PRO A 1 102 ? 6.296 -2.421 -15.473 1.00 98.44 102 PRO A CA 1
ATOM 766 C C . PRO A 1 102 ? 5.494 -3.407 -14.616 1.00 98.44 102 PRO A C 1
ATOM 768 O O . PRO A 1 102 ? 5.109 -4.466 -15.105 1.00 98.44 102 PRO A O 1
ATOM 771 N N . LEU A 1 103 ? 5.185 -3.063 -13.358 1.00 98.19 103 LEU A N 1
ATOM 772 C CA . LEU A 1 103 ? 4.371 -3.934 -12.502 1.00 98.19 103 LEU A CA 1
ATOM 773 C C . LEU A 1 103 ? 2.945 -4.066 -13.035 1.00 98.19 103 LEU A C 1
ATOM 775 O O . LEU A 1 103 ? 2.364 -5.143 -12.968 1.00 98.19 103 LEU A O 1
ATOM 779 N N . ARG A 1 104 ? 2.370 -2.989 -13.579 1.00 96.94 104 ARG A N 1
ATOM 780 C CA . ARG A 1 104 ? 1.031 -3.041 -14.179 1.00 96.94 104 ARG A CA 1
ATOM 781 C C . ARG A 1 104 ? 1.008 -3.815 -15.486 1.00 96.94 104 ARG A C 1
ATOM 783 O O . ARG A 1 104 ? -0.032 -4.347 -15.840 1.00 96.94 104 ARG A O 1
ATOM 790 N N . THR A 1 105 ? 2.078 -3.860 -16.263 1.00 96.81 105 THR A N 1
ATOM 791 C CA . THR A 1 105 ? 2.049 -4.603 -17.532 1.00 96.81 105 THR A CA 1
ATOM 792 C C . THR A 1 105 ? 2.374 -6.080 -17.343 1.00 96.81 105 THR A C 1
ATOM 794 O O . THR A 1 105 ? 1.855 -6.908 -18.089 1.00 96.81 105 THR A O 1
ATOM 797 N N . ASP A 1 106 ? 3.156 -6.428 -16.321 1.00 98.00 106 ASP A N 1
ATOM 798 C CA . ASP A 1 106 ? 3.461 -7.815 -15.986 1.00 98.00 106 ASP A CA 1
ATOM 799 C C . ASP A 1 106 ? 2.329 -8.518 -15.210 1.00 98.00 106 ASP A C 1
ATOM 801 O O . ASP A 1 106 ? 1.691 -7.966 -14.310 1.00 98.00 106 ASP A O 1
ATOM 805 N N . ARG A 1 107 ? 2.101 -9.800 -15.521 1.00 98.06 107 ARG A N 1
ATOM 806 C CA . ARG A 1 107 ? 1.044 -10.608 -14.892 1.00 98.06 107 ARG A CA 1
ATOM 807 C C . ARG A 1 107 ? 1.294 -10.836 -13.401 1.00 98.06 107 ARG A C 1
ATOM 809 O O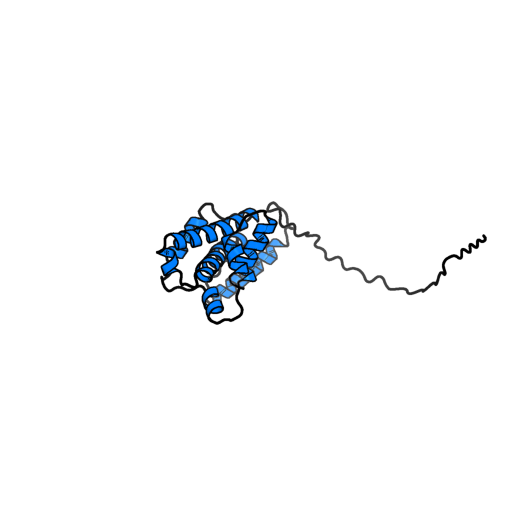 . ARG A 1 107 ? 0.336 -10.861 -12.626 1.00 98.06 107 ARG A O 1
ATOM 816 N N . LEU A 1 108 ? 2.539 -11.080 -12.993 1.00 98.06 108 LEU A N 1
ATOM 817 C CA . LEU A 1 108 ? 2.881 -11.290 -11.586 1.00 98.06 108 LEU A CA 1
ATOM 818 C C . LEU A 1 108 ? 2.986 -9.954 -10.846 1.00 98.06 108 LEU A C 1
ATOM 820 O O . LEU A 1 108 ? 2.525 -9.876 -9.710 1.00 98.06 108 LEU A O 1
ATOM 824 N N . GLY A 1 109 ? 3.465 -8.899 -11.505 1.00 98.19 109 GLY A N 1
ATOM 825 C CA . GLY A 1 109 ? 3.439 -7.526 -11.002 1.00 98.19 109 GLY A CA 1
ATOM 826 C C . GLY A 1 109 ? 2.024 -7.047 -10.659 1.00 98.19 109 GLY A C 1
ATOM 827 O O . GLY A 1 109 ? 1.795 -6.565 -9.548 1.00 98.19 109 GLY A O 1
ATOM 828 N N . ARG A 1 110 ? 1.036 -7.280 -11.539 1.00 98.12 110 ARG A N 1
ATOM 829 C CA . ARG A 1 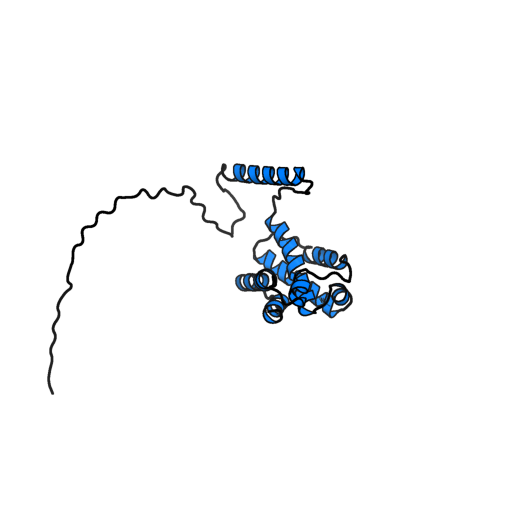110 ? -0.377 -6.968 -11.246 1.00 98.12 110 ARG A CA 1
ATOM 830 C C . ARG A 1 110 ? -0.886 -7.725 -10.025 1.00 98.12 110 ARG A C 1
ATOM 832 O O . ARG A 1 110 ? -1.569 -7.145 -9.185 1.00 98.12 110 ARG A O 1
ATOM 839 N N . ARG A 1 111 ? -0.536 -9.010 -9.903 1.00 98.50 111 ARG A N 1
ATOM 840 C CA . ARG A 1 111 ? -0.914 -9.823 -8.735 1.00 98.50 111 ARG A CA 1
ATOM 841 C C . ARG A 1 111 ? -0.248 -9.331 -7.455 1.00 98.50 111 ARG A C 1
ATOM 843 O O . ARG A 1 111 ? -0.887 -9.378 -6.411 1.00 98.50 111 ARG A O 1
ATOM 850 N N . LEU A 1 112 ? 1.003 -8.875 -7.520 1.00 98.69 112 LEU A N 1
ATOM 851 C CA . LEU A 1 112 ? 1.702 -8.294 -6.376 1.00 98.69 112 LEU A CA 1
ATOM 852 C C . LEU A 1 112 ? 0.987 -7.028 -5.890 1.00 98.69 112 LEU A C 1
ATOM 854 O O . LEU A 1 112 ? 0.669 -6.938 -4.709 1.00 98.69 112 LEU A O 1
ATOM 858 N N . LEU A 1 113 ? 0.672 -6.103 -6.804 1.00 98.62 113 LEU A N 1
ATOM 859 C CA . LEU A 1 113 ? -0.089 -4.887 -6.494 1.00 98.62 113 LEU A CA 1
ATOM 860 C C . LEU A 1 113 ? -1.448 -5.223 -5.870 1.00 98.62 113 LEU A C 1
ATOM 862 O O . LEU A 1 113 ? -1.791 -4.697 -4.817 1.00 98.62 113 LEU A O 1
ATOM 866 N N . GLN A 1 114 ? -2.201 -6.134 -6.491 1.00 98.69 114 GLN A N 1
ATOM 867 C CA . GLN A 1 114 ? -3.500 -6.569 -5.985 1.00 98.69 114 GLN A CA 1
ATOM 868 C C . GLN A 1 114 ? -3.412 -7.138 -4.565 1.00 98.69 114 GLN A C 1
ATOM 870 O O . GLN A 1 114 ? -4.149 -6.686 -3.693 1.00 98.69 114 GLN A O 1
ATOM 875 N N . ARG A 1 115 ? -2.502 -8.088 -4.325 1.00 98.81 115 ARG A N 1
ATOM 876 C CA . ARG A 1 115 ? -2.343 -8.729 -3.012 1.00 98.81 115 ARG A CA 1
ATOM 877 C C . ARG A 1 115 ? -1.932 -7.730 -1.940 1.00 98.81 115 ARG A C 1
ATOM 879 O O . ARG A 1 115 ? -2.492 -7.758 -0.852 1.00 98.81 115 ARG A O 1
ATOM 886 N N . ALA A 1 116 ? -1.021 -6.812 -2.266 1.00 98.88 116 ALA A N 1
ATOM 887 C CA . ALA A 1 116 ? -0.630 -5.747 -1.349 1.00 98.88 116 ALA A CA 1
ATOM 888 C C . ALA A 1 116 ? -1.846 -4.897 -0.934 1.00 98.88 116 ALA A C 1
ATOM 890 O O . ALA A 1 116 ? -2.055 -4.644 0.244 1.00 98.88 116 ALA A O 1
ATOM 891 N N . ILE A 1 117 ? -2.707 -4.508 -1.882 1.00 98.88 117 ILE A N 1
ATOM 892 C CA . ILE A 1 117 ? -3.932 -3.747 -1.575 1.00 98.88 117 ILE A CA 1
ATOM 893 C C . ILE A 1 117 ? -4.879 -4.564 -0.685 1.00 98.88 117 ILE A C 1
ATOM 895 O O . ILE A 1 117 ? -5.380 -4.051 0.317 1.00 98.88 117 ILE A O 1
ATOM 899 N N . GLU A 1 118 ? -5.136 -5.821 -1.050 1.00 98.88 118 GLU A N 1
ATOM 900 C CA . GLU A 1 118 ? -6.042 -6.721 -0.327 1.00 98.88 118 GLU A CA 1
ATOM 901 C C . GLU A 1 118 ? -5.610 -6.921 1.130 1.00 98.88 118 GLU A C 1
ATOM 903 O O . GLU A 1 118 ? -6.450 -6.842 2.028 1.00 98.88 118 GLU A O 1
ATOM 908 N N . GLU A 1 119 ? -4.310 -7.096 1.371 1.00 98.88 119 GLU A N 1
ATOM 909 C CA . GLU A 1 119 ? -3.728 -7.219 2.708 1.00 98.88 119 GLU A CA 1
ATOM 910 C C . GLU A 1 119 ? -4.022 -5.983 3.572 1.00 98.88 119 GLU A C 1
ATOM 912 O O . GLU A 1 119 ? -4.577 -6.113 4.667 1.00 98.88 119 GLU A O 1
ATOM 917 N N . VAL A 1 120 ? -3.748 -4.767 3.077 1.00 98.88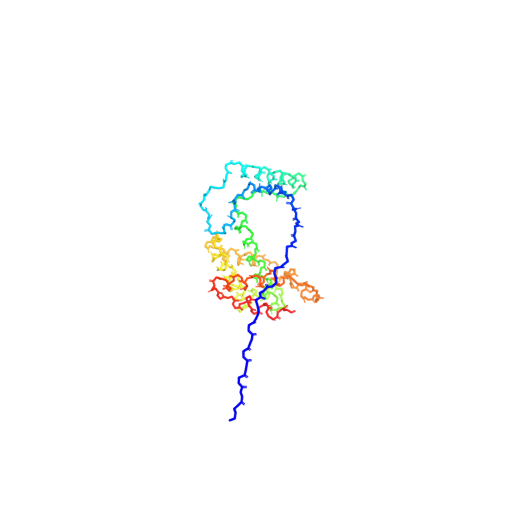 120 VAL A N 1
ATOM 918 C CA . VAL A 1 120 ? -4.002 -3.545 3.866 1.00 98.88 120 VAL A CA 1
ATOM 919 C C . VAL A 1 120 ? -5.497 -3.323 4.103 1.00 98.88 120 VAL A C 1
ATOM 921 O O . VAL A 1 120 ? -5.889 -2.896 5.192 1.00 98.88 120 VAL A O 1
ATOM 924 N N . VAL A 1 121 ? -6.353 -3.626 3.121 1.00 98.81 121 VAL A N 1
ATOM 925 C CA . VAL A 1 121 ? -7.814 -3.522 3.280 1.00 98.81 121 VAL A CA 1
ATOM 926 C C . VAL A 1 121 ? -8.326 -4.512 4.326 1.00 98.81 121 VAL A C 1
ATOM 928 O O . VAL A 1 121 ? -9.147 -4.133 5.166 1.00 98.81 121 VAL A O 1
ATOM 931 N N . ALA A 1 122 ? -7.841 -5.757 4.310 1.00 98.81 122 ALA A N 1
ATOM 932 C CA . ALA A 1 122 ? -8.203 -6.770 5.297 1.00 98.81 122 ALA A CA 1
ATOM 933 C C . ALA A 1 122 ? -7.810 -6.327 6.712 1.00 98.81 122 ALA A C 1
ATOM 935 O O . ALA A 1 122 ? -8.646 -6.353 7.617 1.00 98.81 122 ALA A O 1
ATOM 936 N N . VAL A 1 123 ? -6.585 -5.821 6.883 1.00 98.69 123 VAL A N 1
ATOM 937 C CA . VAL A 1 123 ? -6.111 -5.267 8.158 1.00 98.69 123 VAL A CA 1
ATOM 938 C C . VAL A 1 123 ? -6.958 -4.070 8.598 1.00 98.69 123 VAL A C 1
ATOM 940 O O . VAL A 1 123 ? -7.378 -4.002 9.752 1.00 98.69 123 VAL A O 1
ATOM 943 N N . GLY A 1 124 ? -7.267 -3.138 7.694 1.00 98.25 124 GLY A N 1
ATOM 944 C CA . GLY A 1 124 ? -8.106 -1.977 8.004 1.00 98.25 124 GLY A CA 1
ATOM 945 C C . GLY A 1 124 ? -9.501 -2.374 8.496 1.00 98.25 124 GLY A C 1
ATOM 946 O O . GLY A 1 124 ? -9.972 -1.861 9.513 1.00 98.25 124 GLY A O 1
ATOM 947 N N . ARG A 1 125 ? -10.142 -3.338 7.825 1.00 98.44 125 ARG A N 1
ATOM 948 C CA . ARG A 1 125 ? -11.458 -3.865 8.226 1.00 98.44 125 ARG A CA 1
ATOM 949 C C . ARG A 1 125 ? -11.399 -4.604 9.562 1.00 98.44 125 ARG A C 1
ATOM 951 O O . ARG A 1 125 ? -12.260 -4.371 10.406 1.00 98.44 125 ARG A O 1
ATOM 958 N N . ALA A 1 126 ? -10.372 -5.423 9.790 1.00 98.06 126 ALA A N 1
ATOM 959 C CA . ALA A 1 126 ? -10.180 -6.126 11.059 1.00 98.06 126 ALA A CA 1
ATOM 960 C C . ALA A 1 126 ? -9.994 -5.163 12.247 1.00 98.06 126 ALA A C 1
ATOM 962 O O . ALA A 1 126 ? -10.349 -5.486 13.375 1.00 98.06 126 ALA A O 1
ATOM 963 N N . ARG A 1 127 ? -9.513 -3.941 11.989 1.00 96.62 127 ARG A N 1
ATOM 964 C CA . ARG A 1 127 ? -9.405 -2.856 12.977 1.00 96.62 127 ARG A CA 1
ATOM 965 C C . ARG A 1 127 ? -10.686 -2.032 13.161 1.00 96.62 127 ARG A C 1
ATOM 967 O O . ARG A 1 127 ? -10.636 -0.962 13.766 1.00 96.62 127 ARG A O 1
ATOM 974 N N . GLY A 1 128 ? -11.815 -2.479 12.612 1.00 96.94 128 GLY A N 1
ATOM 975 C CA . GLY A 1 128 ? -13.107 -1.801 12.742 1.00 96.94 128 GLY A CA 1
ATOM 976 C C . GLY A 1 128 ? -13.273 -0.575 11.838 1.00 96.94 128 GLY A C 1
ATOM 977 O O . GLY A 1 128 ? -14.193 0.222 12.032 1.00 96.94 128 GLY A O 1
ATOM 978 N N . VAL A 1 129 ? -12.405 -0.388 10.839 1.00 97.62 129 VAL A N 1
ATOM 979 C CA . VAL A 1 129 ? -12.555 0.707 9.876 1.00 97.62 129 VAL A CA 1
ATOM 980 C C . VAL A 1 129 ? -13.577 0.304 8.823 1.00 97.62 129 VAL A C 1
ATOM 982 O O . VAL A 1 129 ? -13.410 -0.690 8.118 1.00 97.62 129 VAL A O 1
ATOM 985 N N . ALA A 1 130 ? -14.621 1.117 8.674 1.00 97.25 130 ALA A N 1
ATOM 986 C CA . ALA A 1 130 ? -15.689 0.914 7.699 1.00 97.25 130 ALA A CA 1
ATOM 987 C C . ALA A 1 130 ? -15.248 1.267 6.261 1.00 97.25 130 ALA A C 1
ATOM 989 O O . ALA A 1 130 ? -15.820 2.164 5.634 1.00 97.25 130 ALA A O 1
ATOM 990 N N . LEU A 1 131 ? -14.205 0.590 5.764 1.00 97.75 131 LEU A N 1
ATOM 991 C CA . LEU A 1 131 ? -13.752 0.665 4.375 1.00 97.75 131 LEU A CA 1
ATOM 992 C C . LEU A 1 131 ? -14.820 0.058 3.445 1.00 97.75 131 LEU A C 1
ATOM 994 O O . LEU A 1 131 ? -15.254 -1.069 3.706 1.00 97.75 131 LEU A O 1
ATOM 998 N N . PRO A 1 132 ? -15.222 0.750 2.361 1.00 96.25 132 PRO A N 1
ATOM 999 C CA . PRO A 1 132 ? -16.228 0.250 1.422 1.00 96.25 132 PRO A CA 1
ATOM 1000 C C . PRO A 1 132 ? -15.864 -1.113 0.821 1.00 96.25 132 PRO A C 1
ATOM 1002 O O . PRO A 1 132 ? -14.685 -1.452 0.698 1.00 96.25 132 PRO A O 1
ATOM 1005 N N . GLU A 1 133 ? -16.859 -1.892 0.394 1.00 94.50 133 GLU A N 1
ATOM 1006 C CA . GLU A 1 133 ? -16.634 -3.205 -0.236 1.00 94.50 133 GLU A CA 1
ATOM 1007 C C . GLU A 1 133 ? -15.726 -3.105 -1.472 1.00 94.50 133 GLU A C 1
ATOM 1009 O O . GLU A 1 133 ? -14.759 -3.860 -1.582 1.00 94.50 133 GLU A O 1
ATOM 1014 N N . GLY A 1 134 ? -15.953 -2.095 -2.318 1.00 97.38 134 GLY A N 1
ATOM 1015 C CA . GLY A 1 134 ? -15.177 -1.815 -3.533 1.00 97.38 134 GLY A CA 1
ATOM 1016 C C . GLY A 1 134 ? -13.832 -1.111 -3.323 1.00 97.38 134 GLY A C 1
ATOM 1017 O O . GLY A 1 134 ? -13.252 -0.630 -4.293 1.00 97.38 134 GLY A O 1
ATOM 1018 N N . GLU A 1 135 ? -13.322 -1.011 -2.091 1.00 98.31 135 GLU A N 1
ATOM 1019 C CA . GLU A 1 135 ? -12.084 -0.269 -1.810 1.00 98.31 135 GLU A CA 1
ATOM 1020 C C . GLU A 1 135 ? -10.867 -0.833 -2.562 1.00 98.31 135 GLU A C 1
ATOM 1022 O O . GLU A 1 135 ? -10.068 -0.062 -3.090 1.00 98.31 135 GLU A O 1
ATOM 1027 N N . VAL A 1 136 ? -10.756 -2.161 -2.683 1.00 98.56 136 VAL A N 1
ATOM 1028 C CA . VAL A 1 136 ? -9.663 -2.804 -3.435 1.00 98.56 136 VAL A CA 1
ATOM 1029 C C . VAL A 1 136 ? -9.681 -2.363 -4.900 1.00 98.56 136 VAL A C 1
ATOM 1031 O O . VAL A 1 136 ? -8.675 -1.867 -5.404 1.00 98.56 136 VAL A O 1
ATOM 1034 N N . ALA A 1 137 ? -10.837 -2.477 -5.562 1.00 98.31 137 ALA A N 1
ATOM 1035 C CA . ALA A 1 137 ? -11.002 -2.090 -6.963 1.00 98.31 137 ALA A CA 1
ATOM 1036 C C . ALA A 1 137 ? -10.737 -0.591 -7.166 1.00 98.31 137 ALA A C 1
ATOM 1038 O O . ALA A 1 137 ? -9.987 -0.203 -8.058 1.00 98.31 137 ALA A O 1
ATOM 1039 N N . ARG A 1 138 ? -11.256 0.257 -6.268 1.00 98.56 138 ARG A N 1
ATOM 1040 C CA . ARG A 1 138 ? -11.030 1.709 -6.291 1.00 98.56 138 ARG A CA 1
ATOM 1041 C C . ARG A 1 138 ? -9.539 2.060 -6.261 1.00 98.56 138 ARG A C 1
ATOM 1043 O O . ARG A 1 138 ? -9.096 2.956 -6.982 1.00 98.56 138 ARG A O 1
ATOM 1050 N N . VAL A 1 139 ? -8.763 1.385 -5.411 1.00 98.50 139 VAL A N 1
ATOM 1051 C CA . VAL A 1 139 ? -7.316 1.614 -5.286 1.00 98.50 139 VAL A CA 1
ATOM 1052 C C . VAL A 1 139 ? -6.565 1.067 -6.499 1.00 98.50 139 VAL A C 1
ATOM 1054 O O . VAL A 1 139 ? -5.684 1.760 -7.009 1.00 98.50 139 VAL A O 1
ATOM 1057 N N . GLN A 1 140 ? -6.936 -0.114 -7.003 1.00 98.25 140 GLN A N 1
ATOM 1058 C CA . GLN A 1 140 ? -6.375 -0.672 -8.239 1.00 98.25 140 GLN A CA 1
ATOM 1059 C C . GLN A 1 140 ? -6.574 0.277 -9.425 1.00 98.25 140 GLN A C 1
ATOM 1061 O O . GLN A 1 140 ? -5.610 0.625 -10.100 1.00 98.25 140 GLN A O 1
ATOM 1066 N N . GLU A 1 141 ? -7.787 0.790 -9.623 1.00 98.19 141 GLU A N 1
ATOM 1067 C CA . GLU A 1 141 ? -8.073 1.759 -10.681 1.00 98.19 141 GLU A CA 1
ATOM 1068 C C . GLU A 1 141 ? -7.267 3.055 -10.522 1.00 98.19 141 GLU A C 1
ATOM 1070 O O . GLU A 1 141 ? -6.819 3.656 -11.499 1.00 98.19 141 GLU A O 1
ATOM 1075 N N . MET A 1 142 ? -7.072 3.516 -9.283 1.00 98.06 142 MET A N 1
ATOM 1076 C CA . MET A 1 142 ? -6.248 4.691 -9.009 1.00 98.06 142 MET A CA 1
ATOM 1077 C C . MET A 1 142 ? -4.787 4.447 -9.393 1.00 98.06 142 MET A C 1
ATOM 1079 O O . MET A 1 142 ? -4.167 5.310 -10.011 1.00 98.06 142 MET A O 1
ATOM 1083 N N . MET A 1 143 ? -4.264 3.259 -9.089 1.00 98.06 143 MET A N 1
ATOM 1084 C CA . MET A 1 143 ? -2.941 2.808 -9.513 1.00 98.06 143 MET A CA 1
ATOM 1085 C C . MET A 1 143 ? -2.836 2.670 -11.038 1.00 98.06 143 MET A C 1
ATOM 1087 O O . MET A 1 143 ? -1.837 3.088 -11.621 1.00 98.06 143 MET A O 1
ATOM 1091 N N . ASP A 1 144 ? -3.868 2.171 -11.719 1.00 97.31 144 ASP A N 1
ATOM 1092 C CA . ASP A 1 144 ? -3.914 2.055 -13.184 1.00 97.31 144 ASP A CA 1
ATOM 1093 C C . ASP A 1 144 ? -3.916 3.416 -13.903 1.00 97.31 144 ASP A C 1
ATOM 1095 O O . ASP A 1 144 ? -3.445 3.517 -15.035 1.00 97.31 144 ASP A O 1
ATOM 1099 N N . ARG A 1 145 ? -4.342 4.494 -13.235 1.00 97.88 145 ARG A N 1
ATOM 1100 C CA . ARG A 1 145 ? -4.295 5.863 -13.781 1.00 97.88 145 ARG A CA 1
ATOM 1101 C C . ARG A 1 145 ? -2.961 6.585 -13.579 1.00 97.88 145 ARG A C 1
ATOM 1103 O O . ARG A 1 145 ? -2.765 7.652 -14.155 1.00 97.88 145 ARG A O 1
ATOM 1110 N N . LEU A 1 146 ? -2.036 6.041 -12.784 1.00 97.88 146 LEU A N 1
ATOM 1111 C CA . LEU A 1 146 ? -0.739 6.689 -12.567 1.00 97.88 146 LEU A CA 1
ATOM 1112 C C . LEU A 1 146 ? 0.120 6.700 -13.849 1.00 97.88 146 LEU A C 1
ATOM 1114 O O . LEU A 1 146 ? 0.056 5.760 -14.653 1.00 97.88 146 LEU A O 1
ATOM 1118 N N . PRO A 1 147 ? 0.980 7.715 -14.046 1.00 98.19 147 PRO A N 1
ATOM 1119 C CA . PRO A 1 147 ? 1.978 7.687 -15.109 1.00 98.19 147 PRO A CA 1
ATOM 1120 C C . PRO A 1 147 ? 2.871 6.440 -14.997 1.00 98.19 147 PRO A C 1
ATOM 1122 O O . PRO A 1 147 ? 3.238 6.054 -13.887 1.00 98.19 147 PRO A O 1
ATOM 1125 N N . PRO A 1 148 ? 3.272 5.800 -16.111 1.00 97.75 148 PRO A N 1
ATOM 1126 C CA . PRO A 1 148 ? 4.066 4.569 -16.065 1.00 97.75 148 PRO A CA 1
ATOM 1127 C C . PRO A 1 148 ? 5.426 4.744 -15.376 1.00 97.75 148 PRO A C 1
ATOM 1129 O O . PRO A 1 148 ? 5.901 3.813 -14.734 1.00 97.75 148 PRO A O 1
ATOM 1132 N N . GLY A 1 149 ? 6.027 5.934 -15.464 1.00 98.12 149 GLY A N 1
ATOM 1133 C CA . GLY A 1 149 ? 7.278 6.270 -14.779 1.00 98.12 149 GLY A CA 1
ATOM 1134 C C . GLY A 1 149 ? 7.114 6.704 -13.319 1.00 98.12 149 GLY A C 1
ATOM 1135 O O . GLY A 1 149 ? 8.104 7.073 -12.696 1.00 98.12 149 GLY A O 1
ATOM 1136 N N . MET A 1 150 ? 5.894 6.703 -12.768 1.00 98.25 150 MET A N 1
ATOM 1137 C CA . MET A 1 150 ? 5.665 7.139 -11.392 1.00 98.25 150 MET A CA 1
ATOM 1138 C C . MET A 1 150 ? 6.350 6.183 -10.408 1.00 98.25 150 MET A C 1
ATOM 1140 O O . MET A 1 150 ? 6.108 4.971 -10.420 1.00 98.25 150 MET A O 1
ATOM 1144 N N . LYS A 1 151 ? 7.199 6.758 -9.552 1.00 98.31 151 LYS A N 1
ATOM 1145 C CA . LYS A 1 151 ? 7.814 6.100 -8.399 1.00 98.31 151 LYS A CA 1
ATOM 1146 C C . LYS A 1 151 ? 7.196 6.659 -7.113 1.00 98.31 151 LYS A C 1
ATOM 1148 O O . LYS A 1 151 ? 7.089 7.883 -7.001 1.00 98.31 151 LYS A O 1
ATOM 1153 N N . PRO A 1 152 ? 6.795 5.814 -6.147 1.00 97.38 152 PRO A N 1
ATOM 1154 C CA . PRO A 1 152 ? 6.435 6.309 -4.821 1.00 97.38 152 PRO A CA 1
ATOM 1155 C C . PRO A 1 152 ? 7.657 6.940 -4.140 1.00 97.38 152 PRO A C 1
ATOM 1157 O O . PRO A 1 152 ? 8.781 6.507 -4.396 1.00 97.38 152 PRO A O 1
ATOM 1160 N N . SER A 1 153 ? 7.430 7.914 -3.250 1.00 96.12 153 SER A N 1
ATOM 1161 C CA . SER A 1 153 ? 8.470 8.543 -2.410 1.00 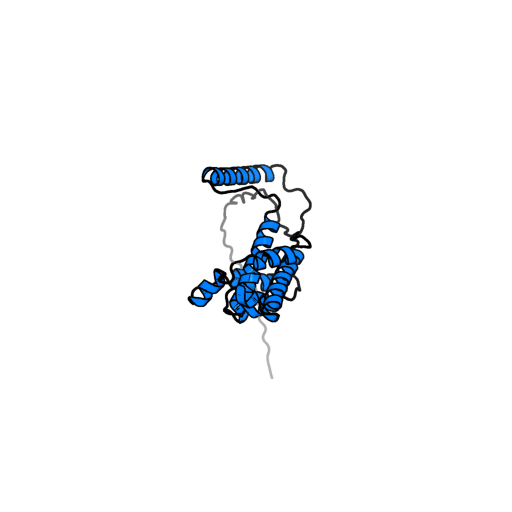96.12 153 SER A CA 1
ATOM 1162 C C . SER A 1 153 ? 9.374 7.500 -1.769 1.00 96.12 153 SER A C 1
ATOM 1164 O O . SER A 1 153 ? 10.584 7.546 -1.948 1.00 96.12 153 SER A O 1
ATOM 1166 N N . PHE A 1 154 ? 8.761 6.480 -1.169 1.00 97.38 154 PHE A N 1
ATOM 1167 C CA . PHE A 1 154 ? 9.458 5.346 -0.585 1.00 97.38 154 PHE A CA 1
ATOM 1168 C C . PHE A 1 154 ? 10.511 4.713 -1.511 1.00 97.38 154 PHE A C 1
ATOM 1170 O O . PHE A 1 154 ? 11.607 4.404 -1.059 1.00 97.38 154 PHE A O 1
ATOM 1177 N N . LEU A 1 155 ? 10.209 4.513 -2.803 1.00 97.88 155 LEU A N 1
ATOM 1178 C CA . LEU A 1 155 ? 11.176 3.923 -3.737 1.00 97.88 155 LEU A CA 1
ATOM 1179 C C . LEU A 1 155 ? 12.332 4.888 -4.025 1.00 97.88 155 LEU A C 1
ATOM 1181 O O . LEU A 1 155 ? 13.465 4.439 -4.145 1.00 97.88 155 LEU A O 1
ATOM 1185 N N . LEU A 1 156 ? 12.062 6.191 -4.117 1.00 97.50 156 LEU A N 1
ATOM 1186 C CA . LEU A 1 156 ? 13.106 7.202 -4.308 1.00 97.50 156 LEU A CA 1
ATOM 1187 C C . LEU A 1 156 ? 14.048 7.250 -3.099 1.00 97.50 156 LEU A C 1
ATOM 1189 O O . LEU A 1 156 ? 15.266 7.209 -3.268 1.00 97.50 156 LEU A O 1
ATOM 1193 N N . ASP A 1 157 ? 13.488 7.258 -1.888 1.00 96.81 157 ASP A N 1
ATOM 1194 C CA . ASP A 1 157 ? 14.258 7.229 -0.642 1.00 96.81 157 ASP A CA 1
ATOM 1195 C C . ASP A 1 157 ? 15.118 5.960 -0.573 1.00 96.81 157 ASP A C 1
ATOM 1197 O O . ASP A 1 157 ? 16.326 6.023 -0.330 1.00 96.81 157 ASP A O 1
ATOM 1201 N N . LEU A 1 158 ? 14.519 4.813 -0.901 1.00 96.50 158 LEU A N 1
ATOM 1202 C CA . LEU A 1 158 ? 15.186 3.516 -0.936 1.00 96.50 158 LEU A CA 1
ATOM 1203 C C . LEU A 1 158 ? 16.303 3.435 -1.998 1.00 96.50 158 LEU A C 1
ATOM 1205 O O . LEU A 1 158 ? 17.304 2.753 -1.785 1.00 96.50 158 LEU A O 1
ATOM 1209 N N . GLU A 1 159 ? 16.150 4.098 -3.146 1.00 96.94 159 GLU A N 1
ATOM 1210 C CA . GLU A 1 159 ? 17.185 4.198 -4.189 1.00 96.94 159 GLU A CA 1
ATOM 1211 C C . GLU A 1 159 ? 18.327 5.135 -3.778 1.00 96.94 159 GLU A C 1
ATOM 1213 O O . GLU A 1 159 ? 19.480 4.885 -4.124 1.00 96.94 159 GLU A O 1
ATOM 1218 N N . SER A 1 160 ? 18.023 6.185 -3.013 1.00 96.31 160 SER A N 1
ATOM 1219 C CA . SER A 1 160 ? 19.026 7.116 -2.486 1.00 96.31 160 SER A CA 1
ATOM 1220 C C . SER A 1 160 ? 19.833 6.562 -1.304 1.00 96.31 160 SER A C 1
ATOM 1222 O O . SER A 1 160 ? 20.829 7.166 -0.911 1.00 96.31 160 SER A O 1
ATOM 1224 N N . GLY A 1 161 ? 19.415 5.428 -0.728 1.00 92.50 161 GLY A N 1
ATOM 1225 C CA . GLY A 1 161 ? 20.022 4.851 0.476 1.00 92.50 161 GLY A CA 1
ATOM 1226 C C . GLY A 1 161 ? 19.737 5.645 1.756 1.00 92.50 161 GLY A C 1
ATOM 1227 O O . GLY A 1 161 ? 20.435 5.471 2.754 1.00 92.50 161 GLY A O 1
ATOM 1228 N N . GLY A 1 162 ? 18.747 6.540 1.723 1.00 87.56 162 GLY A N 1
ATOM 1229 C CA . GLY A 1 162 ? 18.336 7.344 2.868 1.00 87.56 162 GLY A CA 1
ATOM 1230 C C . GLY A 1 162 ? 17.410 6.597 3.837 1.00 87.56 162 GLY A C 1
ATOM 1231 O O . GLY A 1 162 ? 17.016 5.455 3.587 1.00 87.56 162 GLY A O 1
ATOM 1232 N N . PRO A 1 163 ? 17.025 7.245 4.953 1.00 92.12 163 PRO A N 1
ATOM 1233 C CA . PRO A 1 163 ? 15.973 6.741 5.829 1.00 92.12 163 PRO A CA 1
ATOM 1234 C C . PRO A 1 163 ? 14.669 6.561 5.052 1.00 92.12 163 PRO A C 1
ATOM 1236 O O . PRO A 1 163 ? 14.283 7.440 4.285 1.00 92.12 163 PRO A O 1
ATOM 1239 N N . THR A 1 164 ? 13.971 5.452 5.282 1.00 95.94 164 THR A N 1
ATOM 1240 C CA . THR A 1 164 ? 12.716 5.151 4.587 1.00 95.94 164 THR A CA 1
ATOM 1241 C C . THR A 1 164 ? 11.531 5.117 5.545 1.00 95.94 164 THR A C 1
ATOM 1243 O O . THR A 1 164 ? 11.662 4.902 6.750 1.00 95.94 164 THR A O 1
ATOM 1246 N N . GLU A 1 165 ? 10.332 5.274 4.990 1.00 96.19 165 GLU A N 1
ATOM 1247 C CA . GLU A 1 165 ? 9.065 5.135 5.715 1.00 96.19 165 GLU A CA 1
ATOM 1248 C C . GLU A 1 165 ? 8.614 3.665 5.906 1.00 96.19 165 GLU A C 1
ATOM 1250 O O . GLU A 1 165 ? 7.456 3.406 6.242 1.00 96.19 165 GLU A O 1
ATOM 1255 N N . LEU A 1 166 ? 9.509 2.676 5.735 1.00 97.12 166 LEU A N 1
ATOM 1256 C CA . LEU A 1 166 ? 9.166 1.243 5.757 1.00 97.12 166 LEU A CA 1
ATOM 1257 C C . LEU A 1 166 ? 8.420 0.821 7.031 1.00 97.12 166 LEU A C 1
ATOM 1259 O O . LEU A 1 166 ? 7.410 0.116 6.961 1.00 97.12 166 LEU A O 1
ATOM 1263 N N . ASP A 1 167 ? 8.898 1.269 8.194 1.00 97.38 167 ASP A N 1
ATOM 1264 C CA . ASP A 1 167 ? 8.365 0.870 9.502 1.00 97.38 167 ASP A CA 1
ATOM 1265 C C . ASP A 1 167 ? 6.952 1.400 9.777 1.00 97.38 167 ASP A C 1
ATOM 1267 O O . ASP A 1 167 ? 6.209 0.797 10.567 1.00 97.38 167 ASP A O 1
ATOM 1271 N N . ILE A 1 168 ? 6.578 2.517 9.145 1.00 96.94 168 ILE A N 1
ATOM 1272 C CA . ILE A 1 168 ? 5.251 3.137 9.273 1.00 96.94 168 ILE A CA 1
ATOM 1273 C C . ILE A 1 168 ? 4.302 2.741 8.136 1.00 96.94 168 ILE A C 1
ATOM 1275 O O . ILE A 1 168 ? 3.096 2.914 8.286 1.00 96.94 168 ILE A O 1
ATOM 1279 N N . LEU A 1 169 ? 4.826 2.182 7.039 1.00 98.31 169 LEU A N 1
ATOM 1280 C CA . LEU A 1 169 ? 4.050 1.574 5.959 1.00 98.31 169 LEU A CA 1
ATOM 1281 C C . LEU A 1 169 ? 3.916 0.062 6.184 1.00 98.31 169 LEU A C 1
ATOM 1283 O O . LEU A 1 169 ? 3.145 -0.351 7.051 1.00 98.31 169 LEU A O 1
ATOM 1287 N N . SER A 1 170 ? 4.665 -0.773 5.454 1.00 98.62 170 SER A N 1
ATOM 1288 C CA . SER A 1 170 ? 4.577 -2.237 5.564 1.00 98.62 170 SER A CA 1
ATOM 1289 C C . SER A 1 170 ? 4.804 -2.736 6.988 1.00 98.62 170 SER A C 1
ATOM 1291 O O . SER A 1 170 ? 4.052 -3.583 7.455 1.00 98.62 170 SER A O 1
ATOM 1293 N N . GLY A 1 171 ? 5.741 -2.135 7.731 1.00 98.38 171 GLY A N 1
ATOM 1294 C CA . GLY A 1 171 ? 5.964 -2.504 9.128 1.00 98.38 171 GLY A CA 1
ATOM 1295 C C . GLY A 1 171 ? 4.738 -2.259 10.014 1.00 98.38 171 GLY A C 1
ATOM 1296 O O . GLY A 1 171 ? 4.478 -3.036 10.931 1.00 98.38 171 GLY A O 1
ATOM 1297 N N . ALA A 1 172 ? 3.953 -1.212 9.748 1.00 98.44 172 ALA A N 1
ATOM 1298 C CA . ALA A 1 172 ? 2.705 -0.975 10.467 1.00 98.44 172 ALA A CA 1
ATOM 1299 C C . ALA A 1 172 ? 1.619 -1.973 10.057 1.00 98.44 172 ALA A C 1
ATOM 1301 O O . ALA A 1 172 ? 0.920 -2.477 10.935 1.00 98.44 172 ALA A O 1
ATOM 1302 N N . VAL A 1 173 ? 1.515 -2.292 8.762 1.00 98.75 173 VAL A N 1
ATOM 1303 C CA . VAL A 1 173 ? 0.584 -3.312 8.256 1.00 98.75 173 VAL A CA 1
ATOM 1304 C C . VAL A 1 173 ? 0.839 -4.651 8.947 1.00 98.75 173 VAL A C 1
ATOM 1306 O O . VAL A 1 173 ? -0.083 -5.165 9.574 1.00 98.75 173 VAL A O 1
ATOM 1309 N N . SER A 1 174 ? 2.079 -5.148 8.947 1.00 98.62 174 SER A N 1
ATOM 1310 C CA . SER A 1 174 ? 2.445 -6.419 9.588 1.00 98.62 174 SER A CA 1
ATOM 1311 C C . SER A 1 174 ? 2.137 -6.434 11.088 1.00 98.62 174 SER A C 1
ATOM 1313 O O . SER A 1 174 ? 1.497 -7.359 11.584 1.00 98.62 174 SER A O 1
ATOM 1315 N N . ARG A 1 175 ? 2.500 -5.374 11.830 1.00 98.50 175 ARG A N 1
ATOM 1316 C CA . ARG A 1 175 ? 2.196 -5.280 13.274 1.00 98.50 175 ARG A CA 1
ATOM 1317 C C . ARG A 1 175 ? 0.695 -5.292 13.559 1.00 98.50 175 ARG A C 1
ATOM 1319 O O . ARG A 1 175 ? 0.251 -5.862 14.552 1.00 98.50 175 ARG A O 1
ATOM 1326 N N . PHE A 1 176 ? -0.096 -4.616 12.731 1.00 98.44 176 PHE A N 1
ATOM 1327 C CA . PHE A 1 176 ? -1.548 -4.598 12.884 1.00 98.44 176 PHE A CA 1
ATOM 1328 C C . PHE A 1 176 ? -2.194 -5.921 12.478 1.00 98.44 176 PHE A C 1
ATOM 1330 O O . PHE A 1 176 ? -3.182 -6.317 13.092 1.00 98.44 176 PHE A O 1
ATOM 1337 N N . ALA A 1 177 ? -1.640 -6.594 11.474 1.00 98.38 177 ALA A N 1
ATOM 1338 C CA . ALA A 1 177 ? -2.095 -7.895 11.020 1.00 98.38 177 ALA A CA 1
ATOM 1339 C C . ALA A 1 177 ? -1.883 -8.969 12.091 1.00 98.38 177 ALA A C 1
ATOM 1341 O O . ALA A 1 177 ? -2.811 -9.718 12.390 1.00 98.38 177 ALA A O 1
ATOM 1342 N N . GLU A 1 178 ? -0.720 -8.966 12.749 1.00 98.12 178 GLU A N 1
ATOM 1343 C CA . GLU A 1 178 ? -0.399 -9.870 13.859 1.00 98.12 178 GLU A CA 1
ATOM 1344 C C . GLU A 1 178 ? -1.400 -9.735 15.016 1.00 98.12 178 GLU A C 1
ATOM 1346 O O . GLU A 1 178 ? -1.935 -10.730 15.502 1.00 98.12 178 GLU A O 1
ATOM 1351 N N . GLN A 1 179 ? -1.740 -8.499 15.399 1.00 97.25 179 GLN A N 1
ATOM 1352 C CA . GLN A 1 179 ? -2.745 -8.221 16.436 1.00 97.25 179 GLN A CA 1
ATOM 1353 C C . GLN A 1 179 ? -4.144 -8.742 16.076 1.00 97.25 179 GLN A C 1
ATOM 1355 O O . GLN A 1 179 ? -4.946 -9.007 16.970 1.00 97.25 179 GLN A O 1
ATOM 1360 N N . ALA A 1 180 ? -4.443 -8.857 14.782 1.00 96.25 180 ALA A N 1
ATOM 1361 C CA . ALA A 1 180 ? -5.746 -9.248 14.259 1.00 96.25 180 ALA A CA 1
ATOM 1362 C C . ALA A 1 180 ? -5.801 -10.699 13.741 1.00 96.25 180 ALA A C 1
ATOM 1364 O O . ALA A 1 180 ? -6.861 -11.139 13.300 1.00 96.25 180 ALA A O 1
ATOM 1365 N N . GLY A 1 181 ? -4.685 -11.438 13.758 1.00 97.50 181 GLY A N 1
ATOM 1366 C CA . GLY A 1 181 ? -4.600 -12.782 13.177 1.00 97.50 181 GLY A CA 1
ATOM 1367 C C . GLY A 1 181 ? -4.783 -12.818 11.652 1.00 97.50 181 GLY A C 1
ATOM 1368 O O . GLY A 1 181 ? -5.277 -13.810 11.118 1.00 97.50 181 GLY A O 1
ATOM 1369 N N . ILE A 1 182 ? -4.423 -11.741 10.948 1.00 98.12 182 ILE A N 1
ATOM 1370 C CA . ILE A 1 182 ? -4.494 -11.641 9.483 1.00 98.12 182 ILE A CA 1
ATOM 1371 C C . ILE A 1 182 ? -3.118 -11.954 8.891 1.00 98.12 182 ILE A C 1
ATOM 1373 O O . ILE A 1 182 ? -2.105 -11.467 9.381 1.00 98.12 182 ILE A O 1
ATOM 1377 N N . ALA A 1 183 ? -3.072 -12.750 7.824 1.00 98.38 183 ALA A N 1
ATOM 1378 C CA . ALA A 1 183 ? -1.833 -12.982 7.088 1.00 98.38 183 ALA A CA 1
ATOM 1379 C C . ALA A 1 183 ? -1.553 -11.817 6.128 1.00 98.38 183 ALA A C 1
ATOM 1381 O O . ALA A 1 183 ? -2.425 -11.455 5.334 1.00 98.38 183 ALA A O 1
ATOM 1382 N N . THR A 1 184 ? -0.333 -11.276 6.165 1.00 98.75 184 THR A N 1
ATOM 1383 C CA . THR A 1 184 ? 0.114 -10.195 5.271 1.00 98.75 184 THR A CA 1
ATOM 1384 C C . THR A 1 184 ? 1.452 -10.511 4.597 1.00 98.75 184 THR A C 1
ATOM 1386 O O . THR A 1 184 ? 2.419 -9.770 4.765 1.00 98.75 184 THR A O 1
ATOM 1389 N N . PRO A 1 185 ? 1.558 -11.622 3.842 1.00 98.75 185 PRO A N 1
ATOM 1390 C CA . PRO A 1 185 ? 2.837 -12.100 3.323 1.00 98.75 185 PRO A CA 1
ATOM 1391 C C . PRO A 1 185 ? 3.572 -11.094 2.430 1.00 98.75 185 PRO A C 1
ATOM 1393 O O . PRO A 1 185 ? 4.806 -11.084 2.439 1.00 98.75 185 PRO A O 1
ATOM 1396 N N . VAL A 1 186 ? 2.872 -10.250 1.661 1.00 98.81 186 VAL A N 1
ATOM 1397 C CA . VAL A 1 186 ? 3.528 -9.209 0.856 1.00 98.81 186 VAL A CA 1
ATOM 1398 C C . VAL A 1 186 ? 4.152 -8.151 1.758 1.00 98.81 186 VAL A C 1
ATOM 1400 O O . VAL A 1 186 ? 5.324 -7.814 1.570 1.00 98.81 186 VAL A O 1
ATOM 1403 N N . HIS A 1 187 ? 3.410 -7.646 2.745 1.00 98.75 187 HIS A N 1
ATOM 1404 C CA . HIS A 1 187 ? 3.943 -6.638 3.662 1.00 98.75 187 HIS A CA 1
ATOM 1405 C C . HIS A 1 187 ? 5.010 -7.199 4.602 1.00 98.75 187 HIS A C 1
ATOM 1407 O O . HIS A 1 187 ? 6.025 -6.535 4.802 1.00 98.75 187 HIS A O 1
ATOM 1413 N N . ASP A 1 188 ? 4.862 -8.439 5.064 1.00 98.69 188 ASP A N 1
ATOM 1414 C CA . ASP A 1 188 ? 5.861 -9.120 5.888 1.00 98.69 188 ASP A CA 1
ATOM 1415 C C . ASP A 1 188 ? 7.168 -9.262 5.106 1.00 98.69 188 ASP A C 1
ATOM 1417 O O . ASP A 1 188 ? 8.229 -8.864 5.585 1.00 98.69 188 ASP A O 1
ATOM 1421 N N . THR A 1 189 ? 7.084 -9.731 3.855 1.00 98.75 189 THR A N 1
ATOM 1422 C CA . THR A 1 189 ? 8.250 -9.846 2.970 1.00 98.75 189 THR A CA 1
ATOM 1423 C C . THR A 1 189 ? 8.880 -8.481 2.709 1.00 98.75 189 THR A C 1
ATOM 1425 O O . THR A 1 189 ? 10.098 -8.350 2.804 1.00 98.75 189 THR A O 1
ATOM 1428 N N . ALA A 1 190 ? 8.082 -7.446 2.425 1.00 98.38 190 ALA A N 1
ATOM 1429 C CA . ALA A 1 190 ? 8.587 -6.088 2.233 1.00 98.38 190 ALA A CA 1
ATOM 1430 C C . ALA A 1 190 ? 9.336 -5.576 3.472 1.00 98.38 190 ALA A C 1
ATOM 1432 O O . ALA A 1 190 ? 10.414 -5.003 3.341 1.00 98.38 190 ALA A O 1
ATOM 1433 N N . THR A 1 191 ? 8.811 -5.817 4.674 1.00 97.81 191 THR A N 1
ATOM 1434 C CA . THR A 1 191 ? 9.429 -5.371 5.927 1.00 97.81 191 THR A CA 1
ATOM 1435 C C . THR A 1 191 ? 10.788 -6.012 6.191 1.00 97.81 191 THR A C 1
ATOM 1437 O O . THR A 1 191 ? 11.648 -5.346 6.759 1.00 97.81 191 THR A O 1
ATOM 1440 N N . VAL A 1 192 ? 11.022 -7.266 5.799 1.00 97.25 192 VAL A N 1
ATOM 1441 C CA . VAL A 1 192 ? 12.354 -7.889 5.946 1.00 97.25 192 VAL A CA 1
ATOM 1442 C C . VAL A 1 192 ? 13.275 -7.652 4.753 1.00 97.25 192 VAL A C 1
ATOM 1444 O O . VAL A 1 192 ? 14.473 -7.497 4.957 1.00 97.25 192 VAL A O 1
ATOM 1447 N N . ALA A 1 193 ? 12.753 -7.611 3.526 1.00 97.38 193 ALA A N 1
ATOM 1448 C CA . ALA A 1 193 ? 13.572 -7.518 2.315 1.00 97.38 193 ALA A CA 1
ATOM 1449 C C . ALA A 1 193 ? 14.030 -6.091 1.971 1.00 97.38 193 ALA A C 1
ATOM 1451 O O . ALA A 1 193 ? 14.947 -5.928 1.167 1.00 97.38 193 ALA A O 1
ATOM 1452 N N . LEU A 1 194 ? 13.366 -5.066 2.518 1.00 95.19 194 LEU A N 1
ATOM 1453 C CA . LEU A 1 194 ? 13.611 -3.655 2.186 1.00 95.19 194 LEU A CA 1
ATOM 1454 C C . LEU A 1 194 ? 14.197 -2.837 3.346 1.00 95.19 194 LEU A C 1
ATOM 1456 O O . LEU A 1 194 ? 14.297 -1.617 3.218 1.00 95.19 194 LEU A O 1
ATOM 1460 N N . ARG A 1 195 ? 14.528 -3.492 4.463 1.00 83.38 195 ARG A N 1
ATOM 1461 C CA . ARG A 1 195 ? 15.314 -2.905 5.558 1.00 83.38 195 ARG A CA 1
ATOM 1462 C C . ARG A 1 195 ? 16.751 -2.663 5.122 1.00 83.38 195 ARG A C 1
ATOM 1464 O O . ARG A 1 195 ? 17.304 -1.648 5.590 1.00 83.38 195 ARG A O 1
#

Nearest PDB structures (foldseek):
  4yca-assembly1_A  TM=9.310E-01  e=9.063E-06  Staphylococcus aureus
  8ix9-assembly1_B  TM=8.826E-01  e=6.391E-06  Pseudomonas aeruginosa
  4yca-assembly1_B  TM=9.253E-01  e=9.527E-06  Staphylococcus aureus
  4ol9-assembly1_A-2  TM=9.181E-01  e=1.734E-05  Mycobacterium tuberculosis
  3g17-assembly2_F  TM=8.826E-01  e=9.002E-05  Staphylococcus aureus subsp. aureus Mu50

Mean predicted aligned error: 12.56 Å

Foldseek 3Di:
DDDDDDDDDDDDDDDDDDDDDPPPPPPPPDPDDPDLPDPDDDDDPPPVVVVVVVQVVVQVVCVVVVHNGDDDPQVLQVVLLVLLLQLLQLLLCLVVLAALQVLVVDPVSLVSSLLSSVLSVVLCVLSVRPHDPCSSVVSSVVSVPDDSRDHRPQSVCLVVVHDGCLCVRLVVSVVSCVVRVHDRVSSVCSSVVSD

Radius of gyration: 27.55 Å; Cα contacts (8 Å, |Δi|>4): 177; chains: 1; bounding box: 51×68×85 Å

Secondary structure (DSSP, 8-state):
------------------PPP-------S------SS--SS---TTHHHHHHHHHHHHHHHHHHTT------TTHHHHHHHHHHHHHHHHHHHHHHTS-HHHHHHSHHHHHHHHHHHHHHHHHHHHTT----TTHHHHHHHHHHTS-TT---HHHHHHHHT---STTTTHHHHHHHHHHHT---HHHHHHHHH--